Protein AF-A0A497AXS8-F1 (afdb_monomer_lite)

pLDDT: mean 79.65, std 16.31, range [33.72, 94.5]

Structure (mmCIF, N/CA/C/O backbone):
data_AF-A0A497AXS8-F1
#
_entry.id   AF-A0A497AXS8-F1
#
loop_
_atom_site.group_PDB
_atom_site.id
_atom_site.type_symbol
_atom_site.label_atom_id
_atom_site.label_alt_id
_atom_site.label_comp_id
_atom_site.label_asym_id
_atom_site.label_entity_id
_atom_site.label_seq_id
_atom_site.pdbx_PDB_ins_code
_atom_site.Cartn_x
_atom_site.Cartn_y
_atom_site.Cartn_z
_atom_site.occupancy
_atom_site.B_iso_or_equiv
_atom_site.auth_seq_id
_atom_site.auth_comp_id
_atom_site.auth_asym_id
_atom_site.auth_atom_id
_atom_site.pdbx_PDB_model_num
ATOM 1 N N . MET A 1 1 ? 40.789 9.519 -22.328 1.00 43.66 1 MET A N 1
ATOM 2 C CA . MET A 1 1 ? 39.537 8.847 -22.750 1.00 43.66 1 MET A CA 1
ATOM 3 C C . MET A 1 1 ? 38.438 9.885 -22.943 1.00 43.66 1 MET A C 1
ATOM 5 O O . MET A 1 1 ? 37.847 10.354 -21.977 1.00 43.66 1 MET A O 1
ATOM 9 N N . THR A 1 2 ? 38.203 10.305 -24.181 1.00 44.12 2 THR A N 1
ATOM 10 C CA . THR A 1 2 ? 37.158 11.268 -24.549 1.00 44.12 2 THR A CA 1
ATOM 11 C C . THR A 1 2 ? 35.790 10.589 -24.477 1.00 44.12 2 THR A C 1
ATOM 13 O O . THR A 1 2 ? 35.468 9.726 -25.287 1.00 44.12 2 THR A O 1
ATOM 16 N N . ARG A 1 3 ? 34.969 10.956 -23.481 1.00 56.41 3 ARG A N 1
ATOM 17 C CA . ARG A 1 3 ? 33.565 10.522 -23.398 1.00 56.41 3 ARG A CA 1
ATOM 18 C C . ARG A 1 3 ? 32.815 11.052 -24.622 1.00 56.41 3 ARG A C 1
ATOM 20 O O . ARG A 1 3 ? 32.498 12.239 -24.689 1.00 56.41 3 ARG A O 1
ATOM 27 N N . THR A 1 4 ? 32.515 10.184 -25.580 1.00 59.28 4 THR A N 1
ATOM 28 C CA . THR A 1 4 ? 31.665 10.496 -26.732 1.00 59.28 4 THR A CA 1
ATOM 29 C C . THR A 1 4 ? 30.279 10.922 -26.238 1.00 59.28 4 THR A C 1
ATOM 31 O O . THR A 1 4 ? 29.522 10.145 -25.652 1.00 59.28 4 THR A O 1
ATOM 34 N N . ARG A 1 5 ? 29.940 12.205 -26.425 1.00 69.69 5 ARG A N 1
ATOM 35 C CA . ARG A 1 5 ? 28.623 12.752 -26.073 1.00 69.69 5 ARG A CA 1
ATOM 36 C C . ARG A 1 5 ? 27.570 12.128 -26.988 1.00 69.69 5 ARG A C 1
ATOM 38 O O . ARG A 1 5 ? 27.456 12.483 -28.154 1.00 69.69 5 ARG A O 1
ATOM 45 N N . ILE A 1 6 ? 26.764 11.222 -26.442 1.00 76.38 6 ILE A N 1
ATOM 46 C CA . ILE A 1 6 ? 25.597 10.670 -27.142 1.00 76.38 6 ILE A CA 1
ATOM 47 C C . ILE A 1 6 ? 24.631 11.815 -27.494 1.00 76.38 6 ILE A C 1
ATOM 49 O O . ILE A 1 6 ? 24.195 12.558 -26.605 1.00 76.38 6 ILE A O 1
ATOM 53 N N . PHE A 1 7 ? 24.263 11.920 -28.773 1.00 79.56 7 PHE A N 1
ATOM 54 C CA . PHE A 1 7 ? 23.340 12.935 -29.287 1.00 79.56 7 PHE A CA 1
ATOM 55 C C . PHE A 1 7 ? 21.954 12.872 -28.622 1.00 79.56 7 PHE A C 1
ATOM 57 O O . PHE A 1 7 ? 21.395 11.797 -28.392 1.00 79.56 7 PHE A O 1
ATOM 64 N N . LYS A 1 8 ? 21.349 14.045 -28.378 1.00 80.19 8 LYS A N 1
ATOM 65 C CA . LYS A 1 8 ? 20.013 14.182 -27.762 1.00 80.19 8 LYS A CA 1
ATOM 66 C C . LYS A 1 8 ? 18.920 13.444 -28.551 1.00 80.19 8 LYS A C 1
ATOM 68 O O . LYS A 1 8 ? 18.103 12.755 -27.954 1.00 80.19 8 LYS A O 1
ATOM 73 N N . LYS A 1 9 ? 18.974 13.484 -29.888 1.00 83.12 9 LYS A N 1
ATOM 74 C CA . LYS A 1 9 ? 18.029 12.779 -30.776 1.00 83.12 9 LYS A CA 1
ATOM 75 C C . LYS A 1 9 ? 18.037 11.260 -30.561 1.00 83.12 9 LYS A C 1
ATOM 77 O O . LYS A 1 9 ? 16.978 10.636 -30.537 1.00 83.12 9 LYS A O 1
ATOM 82 N N . THR A 1 10 ? 19.219 10.671 -30.376 1.00 80.75 10 THR A N 1
ATOM 83 C CA . THR A 1 10 ? 19.378 9.232 -30.110 1.00 80.75 10 THR A CA 1
ATOM 84 C C . THR A 1 10 ? 18.786 8.863 -28.754 1.00 80.75 10 THR A C 1
ATOM 86 O O . THR A 1 10 ? 18.056 7.880 -28.645 1.00 80.75 10 THR A O 1
ATOM 89 N N . LYS A 1 11 ? 19.024 9.704 -27.742 1.00 77.44 11 LYS A N 1
ATOM 90 C CA . LYS A 1 11 ? 18.445 9.558 -26.403 1.00 77.44 11 LYS A CA 1
ATOM 91 C C . LYS A 1 11 ? 16.908 9.612 -26.446 1.00 77.44 11 LYS A C 1
ATOM 93 O O . LYS A 1 11 ? 16.247 8.690 -25.970 1.00 77.44 11 LYS A O 1
ATOM 98 N N . ASP A 1 12 ? 16.337 10.610 -27.119 1.00 79.81 12 ASP A N 1
ATOM 99 C CA . ASP A 1 12 ? 14.883 10.764 -27.241 1.00 79.81 12 ASP A CA 1
ATOM 100 C C . ASP A 1 12 ? 14.224 9.608 -28.011 1.00 79.81 12 ASP A C 1
ATOM 102 O O . ASP A 1 12 ? 13.142 9.146 -27.632 1.00 79.81 12 ASP A O 1
ATOM 106 N N . ARG A 1 13 ? 14.873 9.104 -29.072 1.00 82.00 13 ARG A N 1
ATOM 107 C CA . ARG A 1 13 ? 14.398 7.926 -29.815 1.00 82.00 13 ARG A CA 1
ATOM 108 C C . ARG A 1 13 ? 14.389 6.689 -28.918 1.00 82.00 13 ARG A C 1
ATOM 110 O O . ARG A 1 13 ? 13.362 6.022 -28.840 1.00 82.00 13 ARG A O 1
ATOM 117 N N . PHE A 1 14 ? 15.478 6.438 -28.190 1.00 80.31 14 PHE A N 1
ATOM 118 C CA . PHE A 1 14 ? 15.569 5.331 -27.236 1.00 80.31 14 PHE A CA 1
ATOM 119 C C . PHE A 1 14 ? 14.463 5.403 -26.173 1.00 80.31 14 PHE A C 1
ATOM 121 O O . PHE A 1 14 ? 13.763 4.421 -25.938 1.00 80.31 14 PHE A O 1
ATOM 128 N N . ARG A 1 15 ? 14.217 6.589 -25.599 1.00 76.25 15 ARG A N 1
ATOM 129 C CA . ARG A 1 15 ? 13.142 6.811 -24.618 1.00 76.25 15 ARG A CA 1
ATOM 130 C C . ARG A 1 15 ? 11.762 6.472 -25.177 1.00 76.25 15 ARG A C 1
ATOM 132 O O . ARG A 1 15 ? 10.964 5.838 -24.490 1.00 76.25 15 ARG A O 1
ATOM 139 N N . LYS A 1 16 ? 11.452 6.930 -26.394 1.00 81.38 16 LYS A N 1
ATOM 140 C CA . LYS A 1 16 ? 10.156 6.660 -27.036 1.00 81.38 16 LYS A CA 1
ATOM 141 C C . LYS A 1 16 ? 9.977 5.169 -27.307 1.00 81.38 16 LYS A C 1
ATOM 143 O O . LYS A 1 16 ? 8.912 4.644 -26.997 1.00 81.38 16 LYS A O 1
ATOM 148 N N . SER A 1 17 ? 11.010 4.501 -27.818 1.00 80.81 17 SER A N 1
ATOM 149 C CA . SER A 1 17 ? 10.977 3.058 -28.062 1.00 80.81 17 SER A CA 1
ATOM 150 C C . SER A 1 17 ? 10.781 2.275 -26.766 1.00 80.81 17 SER A C 1
ATOM 152 O O . SER A 1 17 ? 9.854 1.480 -26.682 1.00 80.81 17 SER A O 1
ATOM 154 N N . MET A 1 18 ? 11.560 2.562 -25.718 1.00 77.38 18 MET A N 1
ATOM 155 C CA . MET A 1 18 ? 11.429 1.859 -24.438 1.00 77.38 18 MET A CA 1
ATOM 156 C C . MET A 1 18 ? 10.066 2.067 -23.779 1.00 77.38 18 MET A C 1
ATOM 158 O O . MET A 1 18 ? 9.506 1.125 -23.234 1.00 77.38 18 MET A O 1
ATOM 162 N N . ARG A 1 19 ? 9.494 3.274 -23.855 1.00 77.44 19 ARG A N 1
ATOM 163 C CA . ARG A 1 19 ? 8.142 3.528 -23.335 1.00 77.44 19 ARG A CA 1
ATOM 164 C C . ARG A 1 19 ? 7.066 2.746 -24.070 1.00 77.44 19 ARG A C 1
ATOM 166 O O . ARG A 1 19 ? 6.127 2.302 -23.425 1.00 77.44 19 ARG A O 1
ATOM 173 N N . ARG A 1 20 ? 7.189 2.607 -25.394 1.00 81.88 20 ARG A N 1
ATOM 174 C CA . ARG A 1 20 ? 6.278 1.762 -26.176 1.00 81.88 20 ARG A CA 1
ATOM 175 C C . ARG A 1 20 ? 6.408 0.311 -25.744 1.00 81.88 20 ARG A C 1
ATOM 177 O O . ARG A 1 20 ? 5.415 -0.264 -25.346 1.00 81.88 20 ARG A O 1
ATOM 184 N N . VAL A 1 21 ? 7.630 -0.215 -25.665 1.00 80.50 21 VAL A N 1
ATOM 185 C CA . VAL A 1 21 ? 7.880 -1.593 -25.209 1.00 80.50 21 VAL A CA 1
ATOM 186 C C . VAL A 1 21 ? 7.291 -1.850 -23.823 1.00 80.50 21 VAL A C 1
ATOM 188 O O . VAL A 1 21 ? 6.588 -2.836 -23.638 1.00 80.50 21 VAL A O 1
ATOM 191 N N . VAL A 1 22 ? 7.538 -0.957 -22.856 1.00 76.25 22 VAL A N 1
ATOM 192 C CA . VAL A 1 22 ? 6.956 -1.093 -21.515 1.00 76.25 22 VAL A CA 1
ATOM 193 C C . VAL A 1 22 ? 5.438 -1.055 -21.602 1.00 76.25 22 VAL A C 1
ATOM 195 O O . VAL A 1 22 ? 4.809 -1.931 -21.043 1.00 76.25 22 VAL A O 1
ATOM 198 N N . LYS A 1 23 ? 4.836 -0.109 -22.328 1.00 79.88 23 LYS A N 1
ATOM 199 C CA . LYS A 1 23 ? 3.376 -0.011 -22.434 1.00 79.88 23 LYS A CA 1
ATOM 200 C C . LYS A 1 23 ? 2.746 -1.240 -23.104 1.00 79.88 23 LYS A C 1
ATOM 202 O O . LYS A 1 23 ? 1.756 -1.752 -22.597 1.00 79.88 23 LYS A O 1
ATOM 207 N N . ASP A 1 24 ? 3.331 -1.712 -24.197 1.00 83.69 24 ASP A N 1
ATOM 208 C CA . ASP A 1 24 ? 2.753 -2.750 -25.053 1.00 83.69 24 ASP A CA 1
ATOM 209 C C . ASP A 1 24 ? 2.932 -4.158 -24.458 1.00 83.69 24 ASP A C 1
ATOM 211 O O . ASP A 1 24 ? 2.075 -5.014 -24.646 1.00 83.69 24 ASP A O 1
ATOM 215 N N . LEU A 1 25 ? 4.019 -4.396 -23.710 1.00 84.94 25 LEU A N 1
ATOM 216 C CA . LEU A 1 25 ? 4.318 -5.689 -23.072 1.00 84.94 25 LEU A CA 1
ATOM 217 C C . LEU A 1 25 ? 4.070 -5.698 -21.554 1.00 84.94 25 LEU A C 1
ATOM 219 O O . LEU A 1 25 ? 4.335 -6.702 -20.888 1.00 84.94 25 LEU A O 1
ATOM 223 N N . SER A 1 26 ? 3.609 -4.582 -20.981 1.00 87.06 26 SER A N 1
ATOM 224 C CA . SER A 1 26 ? 3.331 -4.501 -19.545 1.00 87.06 26 SER A CA 1
ATOM 225 C C . SER A 1 26 ? 2.125 -5.325 -19.127 1.00 87.06 26 SER A C 1
ATOM 227 O O . SER A 1 26 ? 1.142 -5.476 -19.849 1.00 87.06 26 SER A O 1
ATOM 229 N N . ARG A 1 27 ? 2.193 -5.786 -17.882 1.00 88.69 27 ARG A N 1
ATOM 230 C CA . ARG A 1 27 ? 1.077 -6.327 -17.117 1.00 88.69 27 ARG A CA 1
ATOM 231 C C . ARG A 1 27 ? 0.773 -5.383 -15.962 1.00 88.69 27 ARG A C 1
ATOM 233 O O . ARG A 1 27 ? 1.661 -4.684 -15.464 1.00 88.69 27 ARG A O 1
ATOM 240 N N . ARG A 1 28 ? -0.487 -5.368 -15.527 1.00 90.50 28 ARG A N 1
ATOM 241 C CA . ARG A 1 28 ? -0.906 -4.576 -14.369 1.00 90.50 28 ARG A CA 1
ATOM 242 C C . ARG A 1 28 ? -0.525 -5.316 -13.098 1.00 90.50 28 ARG A C 1
ATOM 244 O O . ARG A 1 28 ? -1.037 -6.392 -12.824 1.00 90.50 28 ARG A O 1
ATOM 251 N N . VAL A 1 29 ? 0.347 -4.698 -12.321 1.00 91.62 29 VAL A N 1
ATOM 252 C CA . VAL A 1 29 ? 0.826 -5.195 -11.037 1.00 91.62 29 VAL A CA 1
ATOM 253 C C . VAL A 1 29 ? 0.241 -4.332 -9.927 1.00 91.62 29 VAL A C 1
ATOM 255 O O . VAL A 1 29 ? 0.166 -3.102 -10.058 1.00 91.62 29 VAL A O 1
ATOM 258 N N . LEU A 1 30 ? -0.194 -4.958 -8.837 1.00 93.38 30 LEU A N 1
ATOM 259 C CA . LEU A 1 30 ? -0.782 -4.247 -7.712 1.00 93.38 30 LEU A CA 1
ATOM 260 C C . LEU A 1 30 ? 0.282 -4.001 -6.644 1.00 93.38 30 LEU A C 1
ATOM 262 O O . LEU A 1 30 ? 0.835 -4.926 -6.063 1.00 93.38 30 LEU A O 1
ATOM 266 N N . VAL A 1 31 ? 0.578 -2.731 -6.380 1.00 93.12 31 VAL A N 1
ATOM 267 C CA . VAL A 1 31 ? 1.572 -2.341 -5.376 1.00 93.12 31 VAL A CA 1
ATOM 268 C C . VAL A 1 31 ? 0.862 -1.877 -4.115 1.00 93.12 31 VAL A C 1
ATOM 270 O O . VAL A 1 31 ? 0.089 -0.908 -4.155 1.00 93.12 31 VAL A O 1
ATOM 273 N N . TYR A 1 32 ? 1.150 -2.535 -2.994 1.00 92.44 32 TYR A N 1
ATOM 274 C CA . TYR A 1 32 ? 0.626 -2.175 -1.684 1.00 92.44 32 TYR A CA 1
ATOM 275 C C . TYR A 1 32 ? 1.615 -1.255 -0.976 1.00 92.44 32 TYR A C 1
ATOM 277 O O . TYR A 1 32 ? 2.780 -1.588 -0.763 1.00 92.44 32 TYR A O 1
ATOM 285 N N . LYS A 1 33 ? 1.158 -0.050 -0.639 1.00 89.38 33 LYS A N 1
ATOM 286 C CA . LYS A 1 33 ? 1.937 0.904 0.152 1.00 89.38 33 LYS A CA 1
ATOM 287 C C . LYS A 1 33 ? 1.765 0.611 1.633 1.00 89.38 33 LYS A C 1
ATOM 289 O O . LYS A 1 33 ? 0.752 0.034 2.024 1.00 89.38 33 LYS A O 1
ATOM 294 N N . GLN A 1 34 ? 2.672 1.163 2.435 1.00 86.25 34 GLN A N 1
ATOM 295 C CA . GLN A 1 34 ? 2.477 1.238 3.879 1.00 86.25 34 GLN A CA 1
ATOM 296 C C . GLN A 1 34 ? 1.069 1.770 4.215 1.00 86.25 34 GLN A C 1
ATOM 298 O O . GLN A 1 34 ? 0.639 2.793 3.650 1.00 86.25 34 GLN A O 1
ATOM 303 N N . PRO A 1 35 ? 0.326 1.072 5.092 1.00 86.88 35 PRO A N 1
ATOM 304 C CA . PRO A 1 35 ? -1.014 1.480 5.471 1.00 86.88 35 PRO A CA 1
ATOM 305 C C . PRO A 1 35 ? -0.958 2.820 6.201 1.00 86.88 35 PRO A C 1
ATOM 307 O O . PRO A 1 35 ? -0.055 3.084 6.996 1.00 86.88 35 PRO A O 1
ATOM 310 N N . ILE A 1 36 ? -1.951 3.675 5.954 1.00 87.25 36 ILE A N 1
ATOM 311 C CA . ILE A 1 36 ? -2.109 4.871 6.781 1.00 87.25 36 ILE A CA 1
ATOM 312 C C . ILE A 1 36 ? -2.771 4.429 8.076 1.00 87.25 36 ILE A C 1
ATOM 314 O O . ILE A 1 36 ? -3.859 3.850 8.059 1.00 87.25 36 ILE A O 1
ATOM 318 N N . ARG A 1 37 ? -2.106 4.733 9.187 1.00 89.06 37 ARG A N 1
ATOM 319 C CA . ARG A 1 37 ? -2.655 4.580 10.528 1.00 89.06 37 ARG A CA 1
ATOM 320 C C . ARG A 1 37 ? -3.305 5.891 10.929 1.00 89.06 37 ARG A C 1
ATOM 322 O O . ARG A 1 37 ? -2.634 6.916 11.001 1.00 89.06 37 ARG A O 1
ATOM 329 N N . GLN A 1 38 ? -4.608 5.854 11.161 1.00 90.75 38 GLN A N 1
ATOM 330 C CA . GLN A 1 38 ? -5.338 6.964 11.762 1.00 90.75 38 GLN A CA 1
ATOM 331 C C . GLN A 1 38 ? -5.787 6.542 13.151 1.00 90.75 38 GLN A C 1
ATOM 333 O O . GLN A 1 38 ? -6.188 5.395 13.352 1.00 90.75 38 GLN A O 1
ATOM 338 N N . GLU A 1 39 ? -5.715 7.448 14.121 1.00 90.50 39 GLU A N 1
ATOM 339 C CA . GLU A 1 39 ? -6.273 7.165 15.439 1.00 90.50 39 GLU A CA 1
ATOM 340 C C . GLU A 1 39 ? -7.766 6.860 15.324 1.00 90.50 39 GLU A C 1
ATOM 342 O O . GLU A 1 39 ? -8.496 7.477 14.544 1.00 90.50 39 GLU A O 1
ATOM 347 N N . CYS A 1 40 ? -8.225 5.886 16.106 1.00 91.50 40 CYS A N 1
ATOM 348 C CA . CYS A 1 40 ? -9.632 5.542 16.130 1.00 91.50 40 CYS A CA 1
ATOM 349 C C . CYS A 1 40 ? -10.445 6.747 16.632 1.00 91.50 40 CYS A C 1
ATOM 351 O O . CYS A 1 40 ? -10.173 7.248 17.727 1.00 91.50 40 CYS A O 1
ATOM 353 N N . PRO A 1 41 ? -11.483 7.183 15.896 1.00 91.38 41 PRO A N 1
ATOM 354 C CA . PRO A 1 41 ? -12.309 8.307 16.322 1.00 91.38 41 PRO A CA 1
ATOM 355 C C . PRO A 1 41 ? -13.136 7.981 17.572 1.00 91.38 41 PRO A C 1
ATOM 357 O O . PRO A 1 41 ? -13.636 8.888 18.224 1.00 91.38 41 PRO A O 1
ATOM 360 N N . ASN A 1 42 ? -13.291 6.700 17.915 1.00 92.94 42 ASN A N 1
ATOM 361 C CA . ASN A 1 42 ? -14.217 6.236 18.944 1.00 92.94 42 ASN A CA 1
ATOM 362 C C . ASN A 1 42 ? -13.567 5.967 20.314 1.00 92.94 42 ASN A C 1
ATOM 364 O O . ASN A 1 42 ? -14.257 5.922 21.329 1.00 92.94 42 ASN A O 1
ATOM 368 N N . CYS A 1 43 ? -12.249 5.765 20.371 1.00 92.31 43 CYS A N 1
ATOM 369 C CA . CYS A 1 43 ? -11.541 5.436 21.613 1.00 92.31 43 CYS A CA 1
ATOM 370 C C . CYS A 1 43 ? -10.192 6.147 21.697 1.00 92.31 43 CYS A C 1
ATOM 372 O O . CYS A 1 43 ? -9.588 6.470 20.673 1.00 92.31 43 CYS A O 1
ATOM 374 N N . TYR A 1 44 ? -9.678 6.372 22.902 1.00 91.75 44 TYR A N 1
ATOM 375 C CA . TYR A 1 44 ? -8.331 6.928 23.044 1.00 91.75 44 TYR A CA 1
ATOM 376 C C . TYR A 1 44 ? -7.272 5.895 22.649 1.00 91.75 44 TYR A C 1
ATOM 378 O O . TYR A 1 44 ? -7.428 4.693 22.891 1.00 91.75 44 TYR A O 1
ATOM 386 N N . TYR A 1 45 ? -6.220 6.382 21.995 1.00 92.56 45 TYR A N 1
ATOM 387 C CA . TYR A 1 45 ? -5.047 5.594 21.648 1.00 92.56 45 TYR A CA 1
ATOM 388 C C . TYR A 1 45 ? -3.989 5.806 22.726 1.00 92.56 45 TYR A C 1
ATOM 390 O O . TYR A 1 45 ? -3.626 6.943 23.023 1.00 92.56 45 TYR A O 1
ATOM 398 N N . ASP A 1 46 ? -3.524 4.718 23.322 1.00 91.19 46 ASP A N 1
ATOM 399 C CA . ASP A 1 46 ? -2.421 4.741 24.267 1.00 91.19 46 ASP A CA 1
ATOM 400 C C . ASP A 1 46 ? -1.107 4.506 23.517 1.00 91.19 46 ASP A C 1
ATOM 402 O O . ASP A 1 46 ? -0.872 3.444 22.935 1.00 91.19 46 ASP A O 1
ATOM 406 N N . LYS A 1 47 ? -0.239 5.521 23.538 1.00 88.81 47 LYS A N 1
ATOM 407 C CA . LYS A 1 47 ? 1.064 5.486 22.869 1.00 88.81 47 LYS A CA 1
ATOM 408 C C . LYS A 1 47 ? 2.052 4.540 23.553 1.00 88.81 47 LYS A C 1
ATOM 410 O O . LYS A 1 47 ? 2.965 4.079 22.878 1.00 88.81 47 LYS A O 1
ATOM 415 N N . LEU A 1 48 ? 1.880 4.250 24.847 1.00 90.38 48 LEU A N 1
ATOM 416 C CA . LEU A 1 48 ? 2.775 3.364 25.598 1.00 90.38 48 LEU A CA 1
ATOM 417 C C . LEU A 1 48 ? 2.503 1.895 25.269 1.00 90.38 48 LEU A C 1
ATOM 419 O O . LEU A 1 48 ? 3.430 1.136 25.007 1.00 90.38 48 LEU A O 1
ATOM 423 N N . THR A 1 49 ? 1.229 1.497 25.239 1.00 87.25 49 THR A N 1
ATOM 424 C CA . THR A 1 49 ? 0.829 0.111 24.935 1.00 87.25 49 THR A CA 1
ATOM 425 C C . THR A 1 49 ? 0.606 -0.150 23.444 1.00 87.25 49 THR A C 1
ATOM 427 O O . THR A 1 49 ? 0.467 -1.304 23.033 1.00 87.25 49 THR A O 1
ATOM 430 N N . GLY A 1 50 ? 0.551 0.903 22.622 1.00 86.25 50 GLY A N 1
ATOM 431 C CA . GLY A 1 50 ? 0.270 0.812 21.188 1.00 86.25 50 GLY A CA 1
ATOM 432 C C . GLY A 1 50 ? -1.138 0.294 20.879 1.00 86.25 50 GLY A C 1
ATOM 433 O O . GLY A 1 50 ? -1.362 -0.308 19.827 1.00 86.25 50 GLY A O 1
ATOM 434 N N . ARG A 1 51 ? -2.079 0.453 21.817 1.00 89.62 51 ARG A N 1
ATOM 435 C CA . ARG A 1 51 ? -3.438 -0.106 21.758 1.00 89.62 51 ARG A CA 1
ATOM 436 C C . ARG A 1 51 ? -4.483 0.918 22.190 1.00 89.62 51 ARG A C 1
ATOM 438 O O . ARG A 1 51 ? -4.182 2.044 22.572 1.00 89.62 51 ARG A O 1
ATOM 445 N N . SER A 1 52 ? -5.755 0.538 22.091 1.00 91.00 52 SER A N 1
ATOM 446 C CA . SER A 1 52 ? -6.840 1.327 22.675 1.00 91.00 52 SER A CA 1
ATOM 447 C C . SER A 1 52 ? -6.762 1.305 24.203 1.00 91.00 52 SER A C 1
ATOM 449 O O . SER A 1 52 ? -6.549 0.246 24.787 1.00 9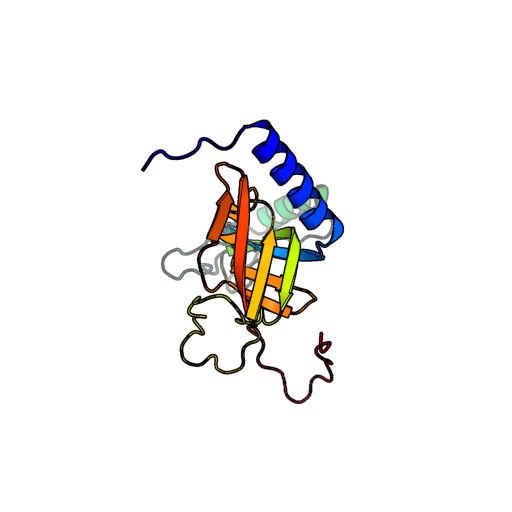1.00 52 SER A O 1
ATOM 451 N N . THR A 1 53 ? -7.059 2.435 24.846 1.00 89.38 53 THR A N 1
ATOM 452 C CA . THR A 1 53 ? -7.226 2.520 26.311 1.00 89.38 53 THR A CA 1
ATOM 453 C C . THR A 1 53 ? -8.451 1.763 26.837 1.00 89.38 53 THR A C 1
ATOM 455 O O . THR A 1 53 ? -8.652 1.684 28.046 1.00 89.38 53 THR A O 1
ATOM 458 N N . GLY A 1 54 ? -9.326 1.271 25.950 1.00 88.00 54 GLY A N 1
ATOM 459 C CA . GLY A 1 54 ? -10.594 0.643 26.327 1.00 88.00 54 GLY A CA 1
ATOM 460 C C . GLY A 1 54 ? -11.632 1.613 26.900 1.00 88.00 54 GLY A C 1
ATOM 461 O O . GLY A 1 54 ? -12.635 1.169 27.458 1.00 88.00 54 GLY A O 1
ATOM 462 N N . LYS A 1 55 ? -11.406 2.926 26.749 1.00 90.00 55 LYS A N 1
ATOM 463 C CA . LYS A 1 55 ? -12.349 3.993 27.104 1.00 90.00 55 LYS A CA 1
ATOM 464 C C . LYS A 1 55 ? -12.889 4.662 25.841 1.00 90.00 55 LYS A C 1
ATOM 466 O O . LYS A 1 55 ? -12.115 4.988 24.929 1.00 90.00 55 LYS A O 1
ATOM 471 N N . CYS A 1 56 ? -14.205 4.854 25.784 1.00 91.44 56 CYS A N 1
ATOM 472 C CA . CYS A 1 56 ? -14.848 5.607 24.712 1.00 91.44 56 CYS A CA 1
ATOM 473 C C . CYS A 1 56 ? -14.515 7.102 24.838 1.00 91.44 56 CYS A C 1
ATOM 475 O O . CYS A 1 56 ? -14.352 7.605 25.948 1.00 91.44 56 CYS A O 1
ATOM 477 N N . ARG A 1 57 ? -14.372 7.793 23.700 1.00 91.56 57 ARG A N 1
ATOM 478 C CA . ARG A 1 57 ? -14.165 9.255 23.660 1.00 91.56 57 ARG A CA 1
ATOM 479 C C . ARG A 1 57 ? -15.460 10.045 23.847 1.00 91.56 57 ARG A C 1
ATOM 481 O O . ARG A 1 57 ? -15.391 11.235 24.115 1.00 91.56 57 ARG A O 1
ATOM 488 N N . TRP A 1 58 ? -16.596 9.387 23.653 1.00 92.50 58 TRP A N 1
ATOM 489 C CA . TRP A 1 58 ? -17.908 10.010 23.544 1.00 92.50 58 TRP A CA 1
ATOM 490 C C . TRP A 1 58 ? -18.802 9.548 24.686 1.00 92.50 58 TRP A C 1
ATOM 492 O O . TRP A 1 58 ? -18.650 8.427 25.189 1.00 92.50 58 TRP A O 1
ATOM 502 N N . THR A 1 59 ? -19.759 10.387 25.062 1.00 92.62 59 THR A N 1
ATOM 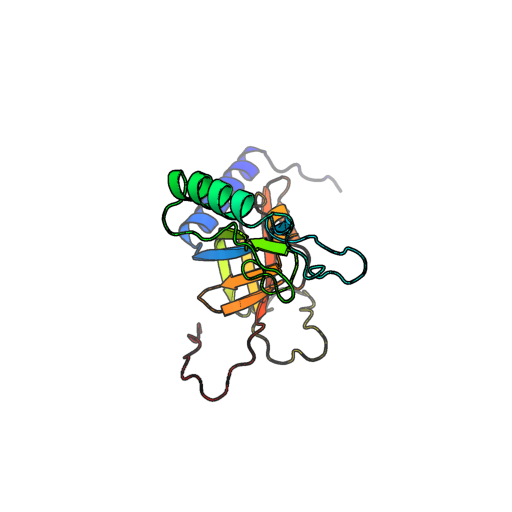503 C CA . THR A 1 59 ? -20.930 9.944 25.828 1.00 92.62 59 THR A CA 1
ATOM 504 C C . THR A 1 59 ? -21.903 9.174 24.924 1.00 92.62 59 THR A C 1
ATOM 506 O O . THR A 1 59 ? -21.684 9.065 23.715 1.00 92.62 59 THR A O 1
ATOM 509 N N . LEU A 1 60 ? -22.944 8.569 25.507 1.00 92.69 60 LEU A N 1
ATOM 510 C CA . LEU A 1 60 ? -23.951 7.825 24.741 1.00 92.69 60 LEU A CA 1
ATOM 511 C C . LEU A 1 60 ? -24.624 8.738 23.702 1.00 92.69 60 LEU A C 1
ATOM 513 O O . LEU A 1 60 ? -24.600 8.429 22.514 1.00 92.69 60 LEU A O 1
ATOM 517 N N . GLU A 1 61 ? -25.113 9.894 24.153 1.00 93.38 61 GLU A N 1
ATOM 518 C CA . GLU A 1 61 ? -25.821 10.890 23.337 1.00 93.38 61 GLU A CA 1
ATOM 519 C C . GLU A 1 61 ? -24.919 11.483 22.244 1.00 93.38 61 GLU A C 1
ATOM 521 O O . GLU A 1 61 ? -25.299 11.543 21.075 1.00 93.38 61 GLU A O 1
ATOM 526 N N . GLU A 1 62 ? -23.676 11.843 22.586 1.00 94.44 62 GLU A N 1
ATOM 527 C CA . GLU A 1 62 ? -22.711 12.376 21.615 1.00 94.44 62 GLU A CA 1
ATOM 528 C C . GLU A 1 62 ? -22.357 11.358 20.527 1.00 94.44 62 GLU A C 1
ATOM 530 O O . GLU A 1 62 ? -22.163 11.724 19.365 1.00 94.44 62 GLU A O 1
ATOM 535 N N . ALA A 1 63 ? -22.224 10.080 20.894 1.00 92.44 63 ALA A N 1
ATOM 536 C CA . ALA A 1 63 ? -21.896 9.032 19.938 1.00 92.44 63 ALA A CA 1
ATOM 537 C C . ALA A 1 63 ? -23.040 8.809 18.945 1.00 92.44 63 ALA A C 1
ATOM 539 O O . ALA A 1 63 ? -22.772 8.649 17.755 1.00 92.44 63 ALA A O 1
ATOM 540 N N . GLU A 1 64 ? -24.286 8.812 19.423 1.00 93.62 64 GLU A N 1
ATOM 541 C CA . GLU A 1 64 ? -25.483 8.675 18.589 1.00 93.62 64 GLU A CA 1
ATOM 542 C C . GLU A 1 64 ? -25.640 9.864 17.644 1.00 93.62 64 GLU A C 1
ATOM 544 O O . GLU A 1 64 ? -25.806 9.667 16.440 1.00 93.62 64 GLU A O 1
ATOM 549 N N . GLN A 1 65 ? -25.476 11.090 18.149 1.00 94.38 65 GLN A N 1
ATOM 550 C CA . GLN A 1 65 ? -25.540 12.292 17.321 1.00 94.38 65 GLN A CA 1
ATOM 551 C C . GLN A 1 65 ? -24.465 12.283 16.225 1.00 94.38 65 GLN A C 1
ATOM 553 O O . GLN A 1 65 ? -24.765 12.500 15.052 1.00 94.38 65 GLN A O 1
ATOM 558 N N . LYS A 1 66 ? -23.211 11.963 16.571 1.00 94.12 66 LYS A N 1
ATOM 559 C CA . LYS A 1 66 ? -22.119 11.890 15.585 1.00 94.12 66 LYS A CA 1
ATOM 560 C C . LYS A 1 66 ? -22.287 10.762 14.585 1.00 94.12 66 LYS A C 1
ATOM 562 O O . LYS A 1 66 ? -21.861 10.894 13.439 1.00 94.12 66 LYS A O 1
ATOM 567 N N . GLN A 1 67 ? -22.864 9.643 15.014 1.00 94.00 67 GLN A N 1
ATOM 568 C CA . GLN A 1 67 ? -23.171 8.545 14.112 1.00 94.00 67 GLN A CA 1
ATOM 569 C C . GLN A 1 67 ? -24.269 8.953 13.126 1.00 94.00 67 GLN A C 1
ATOM 571 O O . GLN A 1 67 ? -24.096 8.723 11.933 1.00 94.00 67 GLN A O 1
ATOM 576 N N . ALA A 1 68 ? -25.320 9.638 13.587 1.00 93.25 68 ALA A N 1
ATOM 577 C CA . ALA A 1 68 ? -26.367 10.174 12.720 1.00 93.25 68 ALA A CA 1
ATOM 578 C C . ALA A 1 68 ? -25.805 11.182 11.700 1.00 93.25 68 ALA A C 1
ATOM 580 O O . ALA A 1 68 ? -26.072 11.067 10.506 1.00 93.25 68 ALA A O 1
ATOM 581 N N . GLU A 1 69 ? -24.950 12.116 12.133 1.00 94.12 69 GLU A N 1
ATOM 582 C CA . GLU A 1 69 ? -24.261 13.059 11.236 1.00 94.12 69 GLU A CA 1
ATOM 583 C C . GLU A 1 69 ? -23.378 12.346 10.198 1.00 94.12 69 GLU A C 1
ATOM 585 O O . GLU A 1 69 ? -23.307 12.757 9.038 1.00 94.12 69 GLU A O 1
ATOM 590 N N . HIS A 1 70 ? -22.695 11.266 10.593 1.00 92.88 70 HIS A N 1
ATOM 591 C CA . HIS A 1 70 ? -21.836 10.497 9.691 1.00 92.88 70 HIS A CA 1
ATOM 592 C C . HIS A 1 70 ? -22.643 9.683 8.677 1.00 92.88 70 HIS A C 1
ATOM 594 O O . HIS A 1 70 ? -22.258 9.633 7.507 1.00 92.88 70 HIS A O 1
ATOM 600 N N . GLU A 1 71 ? -23.775 9.114 9.090 1.00 94.38 71 GLU A N 1
ATOM 601 C CA . GLU A 1 71 ? -24.683 8.353 8.227 1.00 94.38 71 GLU A CA 1
ATOM 602 C C . GLU A 1 71 ? -25.325 9.208 7.134 1.00 94.38 71 GLU A C 1
ATOM 604 O O . GLU A 1 71 ? -25.545 8.699 6.034 1.00 94.38 71 GLU A O 1
ATOM 609 N N . LEU A 1 72 ? -25.536 10.508 7.378 1.00 93.88 72 LEU A N 1
ATOM 610 C CA . LEU A 1 72 ? -25.986 11.443 6.339 1.00 93.88 72 LEU A CA 1
ATOM 611 C C . LEU A 1 72 ? -25.002 11.528 5.161 1.00 93.88 72 LEU A C 1
ATOM 613 O O . LEU A 1 72 ? -25.419 11.749 4.026 1.00 93.88 72 LEU A O 1
ATOM 617 N N . VAL A 1 73 ? -23.700 11.355 5.415 1.00 94.50 73 VAL A N 1
ATOM 618 C CA . VAL A 1 73 ? -22.651 11.420 4.382 1.00 94.50 73 VAL A CA 1
ATOM 619 C C . VAL A 1 73 ? -22.285 10.027 3.857 1.00 94.50 73 VAL A C 1
ATOM 621 O O . VAL A 1 73 ? -22.019 9.861 2.667 1.00 94.50 73 VAL A O 1
ATOM 624 N N . TYR A 1 74 ? -22.253 9.023 4.735 1.00 91.94 74 TYR A N 1
ATOM 625 C CA . TYR A 1 74 ? -21.826 7.655 4.437 1.00 91.94 74 TYR A CA 1
ATOM 626 C C . TYR A 1 74 ? -22.841 6.642 4.992 1.00 91.94 74 TYR A C 1
ATOM 628 O O . TYR A 1 74 ? -22.614 6.059 6.058 1.00 91.94 74 TYR A O 1
ATOM 636 N N . PRO A 1 75 ? -23.954 6.396 4.279 1.00 90.88 75 PRO A N 1
ATOM 637 C CA . PRO A 1 75 ? -25.013 5.524 4.770 1.00 90.88 75 PRO A CA 1
ATOM 638 C C . PRO A 1 75 ? -24.507 4.090 4.993 1.00 90.88 75 PRO A C 1
ATOM 640 O O . PRO A 1 75 ? -23.780 3.530 4.169 1.00 90.88 75 PRO A O 1
ATOM 643 N N . GLY A 1 76 ? -24.891 3.493 6.126 1.00 86.94 76 GLY A N 1
ATOM 644 C CA . GLY A 1 76 ? -24.571 2.105 6.484 1.00 86.94 76 GLY A CA 1
ATOM 645 C C . GLY A 1 76 ? -23.170 1.867 7.063 1.00 86.94 76 GLY A C 1
ATOM 646 O O . GLY A 1 76 ? -22.809 0.717 7.316 1.00 86.94 76 GLY A O 1
ATOM 647 N N . GLN A 1 77 ? -22.365 2.913 7.291 1.00 87.94 77 GLN A N 1
ATOM 648 C CA . GLN A 1 77 ? -21.054 2.783 7.935 1.00 87.94 77 GLN A CA 1
ATOM 649 C C . GLN A 1 77 ? -21.109 3.174 9.413 1.00 87.94 77 GLN A C 1
ATOM 651 O O . GLN A 1 77 ? -21.341 4.329 9.753 1.00 87.94 77 GLN A O 1
ATOM 656 N N . ILE A 1 78 ? -20.803 2.226 10.301 1.00 87.88 78 ILE A N 1
ATOM 657 C CA . ILE A 1 78 ? -20.679 2.502 11.736 1.00 87.88 78 ILE A CA 1
ATOM 658 C C . ILE A 1 78 ? -19.275 3.031 12.021 1.00 87.88 78 ILE A C 1
ATOM 660 O O . ILE A 1 78 ? -18.290 2.297 11.901 1.00 87.88 78 ILE A O 1
ATOM 664 N N . ARG A 1 79 ? -19.178 4.300 12.424 1.00 89.00 79 ARG A N 1
ATOM 665 C CA . ARG A 1 79 ? -17.902 4.963 12.736 1.00 89.00 79 ARG A CA 1
ATOM 666 C C . ARG A 1 79 ? -17.812 5.436 14.182 1.00 89.00 79 ARG A C 1
ATOM 668 O O . ARG A 1 79 ? -16.714 5.447 14.747 1.00 89.00 79 ARG A O 1
ATOM 675 N N . TYR A 1 80 ? -18.946 5.771 14.782 1.00 92.44 80 TYR A N 1
ATOM 676 C CA . TYR A 1 80 ? -19.079 6.204 16.164 1.00 92.44 80 TYR A CA 1
ATOM 677 C C . TYR A 1 80 ? -20.046 5.256 16.867 1.00 92.44 80 TYR A C 1
ATOM 679 O O . TYR A 1 80 ? -21.123 4.957 16.364 1.00 92.44 80 TYR A O 1
ATOM 687 N N . LYS A 1 81 ? -19.630 4.704 18.007 1.00 92.50 81 LYS A N 1
ATOM 688 C CA . LYS A 1 81 ? -20.478 3.806 18.793 1.00 92.50 81 LYS A CA 1
ATOM 689 C C . LYS A 1 81 ? -20.041 3.821 20.242 1.00 92.50 81 LYS A C 1
ATOM 691 O O . LYS A 1 81 ? -18.917 3.415 20.552 1.00 92.50 81 LYS A O 1
ATOM 696 N N . TRP A 1 82 ? -20.937 4.245 21.121 1.00 92.62 82 TRP A N 1
ATOM 697 C CA . TRP A 1 82 ? -20.657 4.269 22.545 1.00 92.62 82 TRP A CA 1
ATOM 698 C C . TRP A 1 82 ? -20.384 2.865 23.095 1.00 92.62 82 TRP A C 1
ATOM 700 O O . TRP A 1 82 ? -20.986 1.872 22.676 1.00 92.62 82 TRP A O 1
ATOM 710 N N . PHE A 1 83 ? -19.452 2.787 24.041 1.00 91.69 83 PHE A N 1
ATOM 711 C CA . PHE A 1 83 ? -19.187 1.584 24.820 1.00 91.69 83 PHE A CA 1
ATOM 712 C C . PHE A 1 83 ? -18.660 1.974 26.202 1.00 91.69 83 PHE A C 1
ATOM 714 O O . PHE A 1 83 ? -17.849 2.889 26.335 1.00 91.69 83 PHE A O 1
ATOM 721 N N . ARG A 1 84 ? -19.113 1.269 27.243 1.00 86.31 84 ARG A N 1
ATOM 722 C CA . ARG A 1 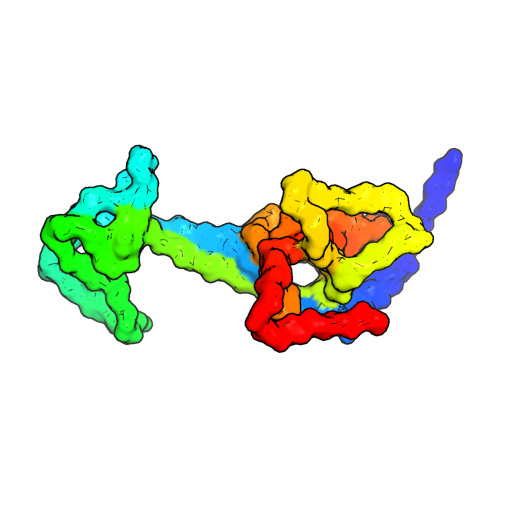84 ? -18.794 1.619 28.633 1.00 86.31 84 ARG A CA 1
ATOM 723 C C . ARG A 1 84 ? -17.365 1.237 29.023 1.00 86.31 84 ARG A C 1
ATOM 725 O O . ARG A 1 84 ? -16.620 2.065 29.534 1.00 86.31 84 ARG A O 1
ATOM 732 N N . VAL A 1 85 ? -16.996 -0.025 28.801 1.00 85.31 85 VAL A N 1
ATOM 733 C CA . VAL A 1 85 ? -15.679 -0.594 29.126 1.00 85.31 85 VAL A CA 1
ATOM 734 C C . VAL A 1 85 ? -15.387 -1.728 28.144 1.00 85.31 85 VAL A C 1
ATOM 736 O O . VAL A 1 85 ? -16.306 -2.427 27.719 1.00 85.31 85 VAL A O 1
ATOM 739 N N . GLY A 1 86 ? -14.118 -1.934 27.793 1.00 87.31 86 GLY A N 1
ATOM 740 C CA . GLY A 1 86 ? -13.671 -3.110 27.043 1.00 87.31 86 GLY A CA 1
ATOM 741 C C . GLY A 1 86 ? -13.120 -2.781 25.659 1.00 87.31 86 GLY A C 1
ATOM 742 O O . GLY A 1 86 ? -12.545 -1.716 25.435 1.00 87.31 86 GLY A O 1
ATOM 743 N N . ARG A 1 87 ? -13.233 -3.725 24.717 1.00 90.25 87 ARG A N 1
ATOM 744 C CA . ARG A 1 87 ? -12.699 -3.539 23.360 1.00 90.25 87 ARG A CA 1
ATOM 745 C C . ARG A 1 87 ? -13.602 -2.597 22.574 1.00 90.25 87 ARG A C 1
ATOM 747 O O . ARG A 1 87 ? -14.790 -2.857 22.420 1.00 90.25 87 ARG A O 1
ATOM 754 N N . CYS A 1 88 ? -13.009 -1.536 22.032 1.00 91.12 88 CYS A N 1
ATOM 755 C CA . CYS A 1 88 ? -13.716 -0.608 21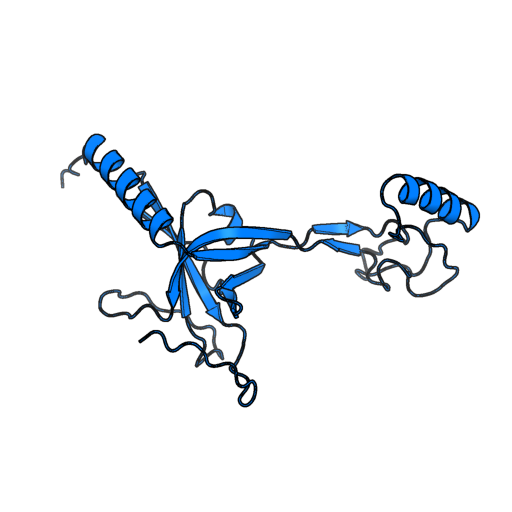.159 1.00 91.12 88 CYS A CA 1
ATOM 756 C C . CYS A 1 88 ? -14.336 -1.363 19.963 1.00 91.12 88 CYS A C 1
ATOM 758 O O . CYS A 1 88 ? -13.600 -2.075 19.276 1.00 91.12 88 CYS A O 1
ATOM 760 N N . PRO A 1 89 ? -15.637 -1.188 19.668 1.00 90.69 89 PRO A N 1
ATOM 761 C CA . PRO A 1 89 ? -16.321 -1.915 18.595 1.00 90.69 89 PRO A CA 1
ATOM 762 C C . PRO A 1 89 ? -15.838 -1.528 17.189 1.00 90.69 89 PRO A C 1
ATOM 764 O O . PRO A 1 89 ? -16.012 -2.297 16.253 1.00 90.69 89 PRO A O 1
ATOM 767 N N . ILE A 1 90 ? -15.206 -0.359 17.042 1.00 91.69 90 ILE A N 1
ATOM 768 C CA . ILE A 1 90 ? -14.770 0.183 15.746 1.00 91.69 90 ILE A CA 1
ATOM 769 C C . ILE A 1 90 ? -13.366 -0.309 15.373 1.00 91.69 90 ILE A C 1
ATOM 771 O O . ILE A 1 90 ? -13.136 -0.791 14.271 1.00 91.69 90 ILE A O 1
ATOM 775 N N . CYS A 1 91 ? -12.407 -0.213 16.299 1.00 91.19 91 CYS A N 1
ATOM 776 C CA . CYS A 1 91 ? -11.017 -0.626 16.057 1.00 91.19 91 CYS A CA 1
ATOM 777 C C . CYS A 1 91 ? -10.660 -1.982 16.684 1.00 91.19 91 CYS A C 1
ATOM 779 O O . CYS A 1 91 ? -9.497 -2.382 16.653 1.00 91.19 91 CYS A O 1
ATOM 781 N N . LEU A 1 92 ? -11.626 -2.665 17.306 1.00 91.62 92 LEU A N 1
ATOM 782 C CA . LEU A 1 92 ? -11.461 -3.965 17.970 1.00 91.62 92 LEU A CA 1
ATOM 783 C C . LEU A 1 92 ? -10.331 -3.980 19.017 1.00 91.62 92 LEU A C 1
ATOM 785 O O . LEU A 1 92 ? -9.652 -4.984 19.215 1.00 91.62 92 LEU A O 1
ATOM 789 N N . GLY A 1 93 ? -10.108 -2.844 19.687 1.00 89.56 93 GLY A N 1
ATOM 790 C CA . GLY A 1 93 ? -9.059 -2.675 20.699 1.00 89.56 93 GLY A CA 1
ATOM 791 C C . GLY A 1 93 ? -7.675 -2.282 20.159 1.00 89.56 93 GLY A C 1
ATOM 792 O O . GLY A 1 93 ? -6.776 -2.028 20.957 1.00 89.56 93 GLY A O 1
ATOM 793 N N . LYS A 1 94 ? -7.492 -2.152 18.837 1.00 90.88 94 LYS A N 1
ATOM 794 C CA . LYS A 1 94 ? -6.219 -1.702 18.239 1.00 90.88 94 LYS A CA 1
ATOM 795 C C . LYS A 1 94 ? -5.914 -0.229 18.518 1.00 90.88 94 LYS A C 1
ATOM 797 O O . LYS A 1 94 ? -4.763 0.175 18.509 1.00 90.88 94 LYS A O 1
ATOM 802 N N . GLY A 1 95 ? -6.943 0.590 18.733 1.00 89.50 95 GLY A N 1
ATOM 803 C CA . GLY A 1 95 ? -6.815 2.036 18.959 1.00 89.50 95 GLY A CA 1
ATOM 804 C C . GLY A 1 95 ? -6.472 2.854 17.705 1.00 89.50 95 GLY A C 1
ATOM 805 O O . GLY A 1 95 ? -6.628 4.071 17.714 1.00 89.50 95 GLY A O 1
ATOM 806 N N . VAL A 1 96 ? -6.123 2.187 16.606 1.00 92.62 96 VAL A N 1
ATOM 807 C CA . VAL A 1 96 ? -5.914 2.768 15.278 1.00 92.62 96 VAL A CA 1
ATOM 808 C C . VAL A 1 96 ? -6.764 2.048 14.237 1.00 92.62 96 VAL A C 1
ATOM 810 O O . VAL A 1 96 ? -7.078 0.864 14.378 1.00 92.62 96 VAL A O 1
ATOM 813 N N . LEU A 1 97 ? -7.131 2.776 13.191 1.00 90.56 97 LEU A N 1
ATOM 814 C CA . LEU A 1 97 ? -7.723 2.253 11.970 1.00 90.56 97 LEU A CA 1
ATOM 815 C C . LEU A 1 97 ? -6.651 2.256 10.881 1.00 90.56 97 LEU A C 1
ATOM 817 O O . LEU A 1 97 ? -6.010 3.277 10.628 1.00 90.56 97 LEU A O 1
ATOM 821 N N . GLU A 1 98 ? -6.442 1.095 10.265 1.00 89.56 98 GLU A N 1
ATOM 822 C CA . GLU A 1 98 ? -5.458 0.911 9.201 1.00 89.56 98 GLU A CA 1
ATOM 823 C C . GLU A 1 98 ? -6.165 0.902 7.850 1.00 89.56 98 GLU A C 1
ATOM 825 O O . GLU A 1 98 ? -6.984 0.028 7.566 1.00 89.56 98 GLU A O 1
ATOM 830 N N . VAL A 1 99 ? -5.832 1.871 6.999 1.00 87.62 99 VAL A N 1
ATOM 831 C CA . VAL A 1 99 ? -6.342 1.925 5.628 1.00 87.62 99 VAL A CA 1
ATOM 832 C C . VAL A 1 99 ? -5.247 1.438 4.689 1.00 87.62 99 VAL A C 1
ATOM 834 O O . VAL A 1 99 ? -4.241 2.125 4.472 1.00 87.62 99 VAL A O 1
ATOM 837 N N . LYS A 1 100 ? -5.445 0.242 4.122 1.00 87.75 100 LYS A N 1
ATOM 838 C CA . LYS A 1 100 ? -4.555 -0.312 3.096 1.00 87.75 100 LYS A CA 1
ATOM 839 C C . LYS A 1 100 ? -4.613 0.566 1.849 1.00 87.75 100 LYS A C 1
ATOM 841 O O . LYS A 1 100 ? -5.687 0.859 1.326 1.00 87.75 100 LYS A O 1
ATOM 846 N N . ARG A 1 101 ? -3.448 0.970 1.344 1.00 89.31 101 ARG A N 1
ATOM 847 C CA . ARG A 1 101 ? -3.337 1.756 0.112 1.00 89.31 101 ARG A CA 1
ATOM 848 C C . ARG A 1 101 ? -2.759 0.890 -0.984 1.00 89.31 101 ARG A C 1
ATOM 850 O O . ARG A 1 101 ? -1.635 0.419 -0.863 1.00 89.31 101 ARG A O 1
ATOM 857 N N . LYS A 1 102 ? -3.498 0.756 -2.079 1.00 91.94 102 LYS A N 1
ATOM 858 C CA . LYS A 1 102 ? -3.062 0.013 -3.259 1.00 91.94 102 LYS A CA 1
ATOM 859 C C . LYS A 1 102 ? -3.018 0.910 -4.488 1.00 91.94 102 LYS A C 1
ATOM 861 O O . LYS A 1 102 ? -3.811 1.846 -4.606 1.00 91.94 102 LYS A O 1
ATOM 866 N N . LYS A 1 103 ? -2.071 0.658 -5.389 1.00 93.19 103 LYS A N 1
ATOM 867 C CA . LYS A 1 103 ? -1.971 1.351 -6.677 1.00 93.19 103 LYS A CA 1
ATOM 868 C C . LYS A 1 103 ? -1.583 0.364 -7.768 1.00 93.19 103 LYS A C 1
ATOM 870 O O . LYS A 1 103 ? -0.641 -0.400 -7.599 1.00 93.19 103 LYS A O 1
ATOM 875 N N . TRP A 1 104 ? -2.288 0.434 -8.890 1.00 92.75 104 TRP A N 1
ATOM 876 C CA . TRP A 1 104 ? -1.936 -0.314 -10.091 1.00 92.75 104 TRP A CA 1
ATOM 877 C C . TRP A 1 104 ? -0.759 0.339 -10.810 1.00 92.75 104 TRP A C 1
ATOM 879 O O . TRP A 1 104 ? -0.734 1.564 -10.986 1.00 92.75 104 TRP A O 1
ATOM 889 N N . VAL A 1 105 ? 0.192 -0.487 -11.227 1.00 92.56 105 VAL A N 1
ATOM 890 C CA . VAL A 1 105 ? 1.375 -0.079 -11.977 1.00 92.56 105 VAL A CA 1
ATOM 891 C C . VAL A 1 105 ? 1.569 -1.009 -13.159 1.00 92.56 105 VAL A C 1
ATOM 893 O O . VAL A 1 105 ? 1.502 -2.224 -13.013 1.00 92.56 105 VAL A O 1
ATOM 896 N N . ASP A 1 106 ? 1.847 -0.425 -14.314 1.00 90.88 106 ASP A N 1
ATOM 897 C CA . ASP A 1 106 ? 2.188 -1.176 -15.512 1.00 90.88 106 ASP A CA 1
ATOM 898 C C . ASP A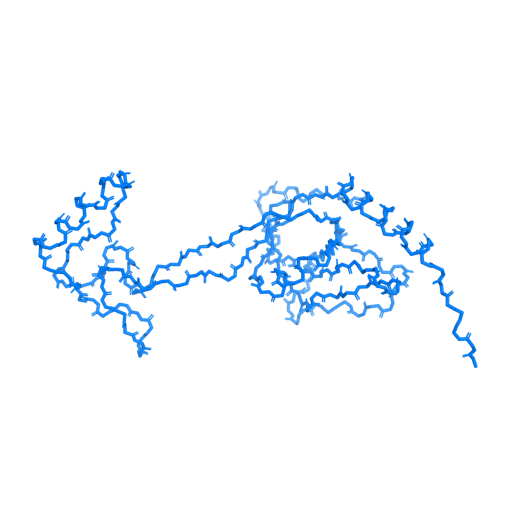 1 106 ? 3.675 -1.551 -15.458 1.00 90.88 106 ASP A C 1
ATOM 900 O O . ASP A 1 106 ? 4.559 -0.683 -15.422 1.00 90.88 106 ASP A O 1
ATOM 904 N N . CYS A 1 107 ? 3.947 -2.852 -15.408 1.00 90.50 107 CYS A N 1
ATOM 905 C CA . CYS A 1 107 ? 5.287 -3.411 -15.289 1.00 90.50 107 CYS A CA 1
ATOM 906 C C . CYS A 1 107 ? 5.489 -4.511 -16.325 1.00 90.50 107 CYS A C 1
ATOM 908 O O . CYS A 1 107 ? 4.623 -5.360 -16.519 1.00 90.50 107 CYS A O 1
ATOM 910 N N . LEU A 1 108 ? 6.665 -4.552 -16.944 1.00 90.00 108 LEU A N 1
ATOM 911 C CA . LEU A 1 108 ? 7.123 -5.767 -17.602 1.00 90.00 108 LEU A CA 1
ATOM 912 C C . LEU A 1 108 ? 7.544 -6.753 -16.509 1.00 90.00 108 LEU A C 1
ATOM 914 O O . LEU A 1 108 ? 8.460 -6.457 -15.739 1.00 90.00 108 LEU A O 1
ATOM 918 N N . VAL A 1 109 ? 6.858 -7.889 -16.442 1.00 88.81 109 VAL A N 1
ATOM 919 C CA . VAL A 1 109 ? 7.077 -8.934 -15.439 1.00 88.81 109 VAL A CA 1
ATOM 920 C C . VAL A 1 109 ? 7.930 -10.034 -16.053 1.00 88.81 109 VAL A C 1
ATOM 922 O O . VAL A 1 109 ? 7.564 -10.590 -17.088 1.00 88.81 109 VAL A O 1
ATOM 925 N N . VAL A 1 110 ? 9.049 -10.354 -15.411 1.00 87.62 110 VAL A N 1
ATOM 926 C CA . VAL A 1 110 ? 9.898 -11.494 -15.763 1.00 87.62 110 VAL A CA 1
ATOM 927 C C . VAL A 1 110 ? 10.030 -12.383 -14.534 1.00 87.62 110 VAL A C 1
ATOM 929 O O . VAL A 1 110 ? 10.636 -11.983 -13.540 1.00 87.62 110 VAL A O 1
ATOM 932 N N . TRP A 1 111 ? 9.438 -13.571 -14.608 1.00 82.50 111 TRP A N 1
ATOM 933 C CA . TRP A 1 111 ? 9.596 -14.622 -13.607 1.00 82.50 111 TRP A CA 1
ATOM 934 C C . TRP A 1 111 ? 10.902 -15.372 -13.854 1.00 82.50 111 TRP A C 1
ATOM 936 O O . TRP A 1 111 ? 11.248 -15.617 -15.006 1.00 82.50 111 TRP A O 1
ATOM 946 N N . ASN A 1 112 ? 11.615 -15.706 -12.778 1.00 79.62 112 ASN A N 1
ATOM 947 C CA . ASN A 1 112 ? 12.888 -16.429 -12.783 1.00 79.62 112 ASN A CA 1
ATOM 948 C C . ASN A 1 112 ? 13.832 -15.950 -13.902 1.00 79.62 112 ASN A C 1
ATOM 950 O O . ASN A 1 112 ? 14.170 -16.731 -14.794 1.00 79.62 112 ASN A O 1
ATOM 954 N N . PRO A 1 113 ? 14.220 -14.657 -13.910 1.00 73.25 113 PRO A N 1
ATOM 955 C CA . PRO A 1 113 ? 15.082 -14.120 -14.956 1.00 73.25 113 PRO A CA 1
ATOM 956 C C . PRO A 1 113 ? 16.371 -14.949 -15.034 1.00 73.25 113 PRO A C 1
ATOM 958 O O . PRO A 1 113 ? 17.163 -14.964 -14.097 1.00 73.25 113 PRO A O 1
ATOM 961 N N . SER A 1 114 ? 16.559 -15.671 -16.142 1.00 64.62 114 SER A N 1
ATOM 962 C CA . SER A 1 114 ? 17.705 -16.562 -16.315 1.00 64.62 114 SER A CA 1
ATOM 963 C C . SER A 1 114 ? 19.001 -15.763 -16.386 1.00 64.62 114 SER A C 1
ATOM 965 O O . SER A 1 114 ? 19.130 -14.861 -17.221 1.00 64.62 114 SER A O 1
ATOM 967 N N . ASP A 1 115 ? 19.983 -16.160 -15.589 1.00 55.62 115 ASP A N 1
ATOM 968 C CA . ASP A 1 115 ? 21.243 -15.444 -15.424 1.00 55.62 115 ASP A CA 1
ATOM 969 C C . ASP A 1 115 ? 22.277 -15.760 -16.522 1.00 55.62 115 ASP A C 1
ATOM 971 O O . ASP A 1 115 ? 23.464 -15.928 -16.270 1.00 55.62 115 ASP A O 1
ATOM 975 N N . ARG A 1 116 ? 21.847 -15.894 -17.787 1.00 45.78 116 ARG A N 1
ATOM 976 C CA . ARG A 1 116 ? 22.757 -16.314 -18.875 1.00 45.78 116 ARG A CA 1
ATOM 977 C C . ARG A 1 116 ? 23.859 -15.293 -19.198 1.00 45.78 116 ARG A C 1
ATOM 979 O O . ARG A 1 116 ? 24.789 -15.642 -19.915 1.00 45.78 116 ARG A O 1
ATOM 986 N N . TYR A 1 117 ? 23.758 -14.053 -18.709 1.00 45.94 117 TYR A N 1
ATOM 987 C CA . TYR A 1 117 ? 24.682 -12.964 -19.057 1.00 45.94 117 TYR A CA 1
ATOM 988 C C . TYR A 1 117 ? 24.958 -11.947 -17.938 1.00 45.94 117 TYR A C 1
ATOM 990 O O . TYR A 1 117 ? 25.662 -10.970 -18.201 1.00 45.94 117 TYR A O 1
ATOM 998 N N . SER A 1 118 ? 24.410 -12.099 -16.727 1.00 48.28 118 SER A N 1
ATOM 999 C CA . SER A 1 118 ? 24.626 -11.117 -15.660 1.00 48.28 118 SER A CA 1
ATOM 1000 C C . SER A 1 118 ? 25.401 -11.738 -14.502 1.00 48.28 118 SER A C 1
ATOM 1002 O O . SER A 1 118 ? 25.113 -12.831 -14.055 1.00 48.28 118 SER A O 1
ATOM 1004 N N . ASN A 1 119 ? 26.440 -11.056 -14.028 1.00 45.47 119 ASN A N 1
ATOM 1005 C CA . ASN A 1 119 ? 27.143 -11.434 -12.798 1.00 45.47 119 ASN A CA 1
ATOM 1006 C C . ASN A 1 119 ? 26.383 -10.884 -11.574 1.00 45.47 119 ASN A C 1
ATOM 1008 O O . ASN A 1 119 ? 26.995 -10.364 -10.639 1.00 45.47 119 ASN A O 1
ATOM 1012 N N . GLU A 1 120 ? 25.049 -10.859 -11.620 1.00 54.78 120 GLU A N 1
ATOM 1013 C CA . GLU A 1 120 ? 24.240 -10.258 -10.565 1.00 54.78 120 GLU A CA 1
ATOM 1014 C C . GLU A 1 120 ? 23.967 -11.295 -9.488 1.00 54.78 120 GLU A C 1
ATOM 1016 O O . GLU A 1 120 ? 23.145 -12.191 -9.644 1.00 54.78 120 GLU A O 1
ATOM 1021 N N . ILE A 1 121 ? 24.666 -11.140 -8.363 1.00 53.31 121 ILE A N 1
ATOM 1022 C CA . ILE A 1 121 ? 24.445 -11.938 -7.160 1.00 53.31 121 ILE A CA 1
ATOM 1023 C C . ILE A 1 121 ? 22.969 -11.823 -6.786 1.00 53.31 121 ILE A C 1
ATOM 1025 O O . ILE A 1 121 ? 22.496 -10.788 -6.306 1.00 53.31 121 ILE A O 1
ATOM 1029 N N . THR A 1 122 ? 22.233 -12.899 -7.031 1.00 54.19 122 THR A N 1
ATOM 1030 C CA . THR A 1 122 ? 20.821 -12.962 -6.704 1.00 54.19 122 THR A CA 1
ATOM 1031 C C . THR A 1 122 ? 20.709 -13.296 -5.225 1.00 54.19 122 THR A C 1
ATOM 1033 O O . THR A 1 122 ? 20.922 -14.430 -4.810 1.00 54.19 122 THR A O 1
ATOM 1036 N N . PHE A 1 123 ? 20.462 -12.277 -4.402 1.00 54.12 123 PHE A N 1
ATOM 1037 C CA . PHE A 1 123 ? 20.393 -12.447 -2.955 1.00 54.12 123 PHE A CA 1
ATOM 1038 C C . PHE A 1 123 ? 19.036 -13.036 -2.559 1.00 54.12 123 PHE A C 1
ATOM 1040 O O . PHE A 1 123 ? 18.033 -12.323 -2.478 1.00 54.12 123 PHE A O 1
ATOM 1047 N N . THR A 1 124 ? 19.005 -14.340 -2.304 1.00 57.97 124 THR A N 1
ATOM 1048 C CA . THR A 1 124 ? 17.937 -14.977 -1.531 1.00 57.97 124 THR A CA 1
ATOM 1049 C C . THR A 1 124 ? 18.247 -14.796 -0.043 1.00 57.97 124 THR A C 1
ATOM 1051 O O . THR A 1 124 ? 19.338 -15.176 0.389 1.00 57.97 124 THR A O 1
ATOM 1054 N N . PRO A 1 125 ? 17.336 -14.224 0.765 1.00 58.84 125 PRO A N 1
ATOM 1055 C CA . PRO A 1 125 ? 17.483 -14.225 2.217 1.00 58.84 125 PRO A CA 1
ATOM 1056 C C . PRO A 1 125 ? 17.791 -15.636 2.749 1.00 58.84 125 PRO A C 1
ATOM 1058 O O . PRO A 1 125 ? 17.244 -16.628 2.259 1.00 58.84 125 PRO A O 1
ATOM 1061 N N . ALA A 1 126 ? 18.637 -15.745 3.775 1.00 53.69 126 ALA A N 1
ATOM 1062 C CA . ALA A 1 126 ? 18.910 -17.030 4.418 1.00 53.69 126 ALA A CA 1
ATOM 1063 C C . ALA A 1 126 ? 17.592 -17.704 4.866 1.00 53.69 126 ALA A C 1
ATOM 1065 O O . ALA A 1 126 ? 16.768 -17.075 5.529 1.00 53.69 126 ALA A O 1
ATOM 1066 N N . GLY A 1 127 ? 17.379 -18.965 4.468 1.00 53.88 127 GLY A N 1
ATOM 1067 C CA . GLY A 1 127 ? 16.151 -19.727 4.752 1.00 53.88 127 GLY A CA 1
ATOM 1068 C C . GLY A 1 127 ? 15.019 -19.599 3.718 1.00 53.88 127 GLY A C 1
ATOM 1069 O O . GLY A 1 127 ? 13.924 -20.099 3.970 1.00 53.88 127 GLY A O 1
ATOM 1070 N N . THR A 1 128 ? 15.262 -18.959 2.566 1.00 56.28 128 THR A N 1
ATOM 1071 C CA . THR A 1 128 ? 14.313 -18.871 1.428 1.00 56.28 128 THR 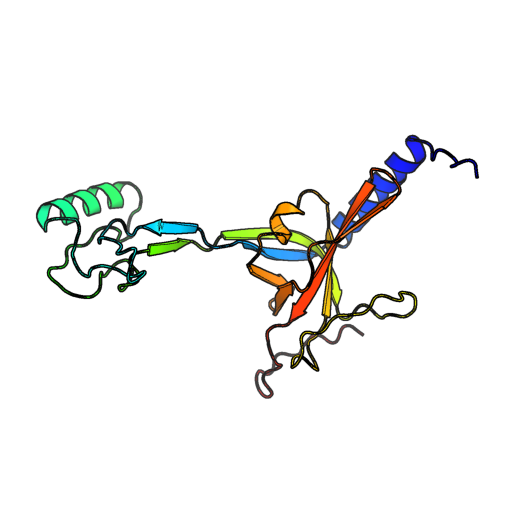A CA 1
ATOM 1072 C C . THR A 1 128 ? 14.800 -19.621 0.183 1.00 56.28 128 THR A C 1
ATOM 1074 O O . THR A 1 128 ? 14.685 -19.150 -0.947 1.00 56.28 128 THR A O 1
ATOM 1077 N N . GLU A 1 129 ? 15.367 -20.810 0.384 1.00 46.81 129 GLU A N 1
ATOM 1078 C CA . GLU A 1 129 ? 15.670 -21.730 -0.716 1.00 46.81 129 GLU A CA 1
ATOM 1079 C C . GLU A 1 129 ? 14.349 -22.182 -1.372 1.00 46.81 129 GLU A C 1
ATOM 1081 O O . GLU A 1 129 ? 13.445 -22.659 -0.686 1.00 46.81 129 GLU A O 1
ATOM 1086 N N . GLY A 1 130 ? 14.204 -21.967 -2.686 1.00 53.62 130 GLY A N 1
ATOM 1087 C CA . GLY A 1 130 ? 13.007 -22.339 -3.458 1.00 53.62 130 GLY A CA 1
ATOM 1088 C C . GLY A 1 130 ? 12.007 -21.212 -3.768 1.00 53.62 130 GLY A C 1
ATOM 1089 O O . GLY A 1 130 ? 11.003 -21.469 -4.428 1.00 53.62 130 GLY A O 1
ATOM 1090 N N . SER A 1 131 ? 12.251 -19.965 -3.348 1.00 62.84 131 SER A N 1
ATOM 1091 C CA . SER A 1 131 ? 11.383 -18.834 -3.718 1.00 62.84 131 SER A CA 1
ATOM 1092 C C . SER A 1 131 ? 11.575 -18.429 -5.184 1.00 62.84 131 SER A C 1
ATOM 1094 O O . SER A 1 131 ? 12.685 -18.110 -5.611 1.00 62.84 131 SER A O 1
ATOM 1096 N N . THR A 1 132 ? 10.484 -18.376 -5.952 1.00 74.38 132 THR A N 1
ATOM 1097 C CA . THR A 1 132 ? 10.503 -17.848 -7.323 1.00 74.38 132 THR A CA 1
ATOM 1098 C C . THR A 1 132 ? 10.825 -16.357 -7.318 1.00 74.38 132 THR A C 1
ATOM 1100 O O . THR A 1 132 ? 10.234 -15.571 -6.569 1.00 74.38 132 THR A O 1
ATOM 1103 N N . LEU A 1 133 ? 11.778 -15.965 -8.158 1.00 82.25 133 LEU A N 1
ATOM 1104 C CA . LEU A 1 133 ? 12.226 -14.585 -8.287 1.00 82.25 133 LEU A CA 1
ATOM 1105 C C . LEU A 1 133 ? 11.372 -13.864 -9.317 1.00 82.25 133 LEU A C 1
ATOM 1107 O O . LEU A 1 133 ? 11.072 -14.405 -10.381 1.00 82.25 133 LEU A O 1
ATOM 1111 N N . VAL A 1 134 ? 11.033 -12.612 -9.037 1.00 86.50 134 VAL A N 1
ATOM 1112 C CA . VAL A 1 134 ? 10.329 -11.752 -9.983 1.00 86.50 134 VAL A CA 1
ATOM 1113 C C . VAL A 1 134 ? 11.117 -10.474 -10.210 1.00 86.50 134 VAL A C 1
ATOM 1115 O O . VAL A 1 134 ? 11.503 -9.772 -9.274 1.00 86.50 134 VAL A O 1
ATOM 1118 N N . GLN A 1 135 ? 11.359 -10.158 -11.477 1.00 88.50 135 GLN A N 1
ATOM 1119 C CA . GLN A 1 135 ? 11.931 -8.889 -11.894 1.00 88.50 135 GLN A CA 1
ATOM 1120 C C . GLN A 1 135 ? 10.858 -8.065 -12.600 1.00 88.50 135 GLN A C 1
ATOM 1122 O O . GLN A 1 135 ? 10.298 -8.467 -13.620 1.00 88.50 135 GLN A O 1
ATOM 1127 N N . LEU A 1 136 ? 10.594 -6.879 -12.061 1.00 90.00 136 LEU A N 1
ATOM 1128 C CA . LEU A 1 136 ? 9.653 -5.911 -12.601 1.00 90.00 136 LEU A CA 1
ATOM 1129 C C . LEU A 1 136 ? 10.432 -4.766 -13.241 1.00 90.00 136 LEU A C 1
ATOM 1131 O O . LEU A 1 136 ? 11.283 -4.150 -12.597 1.00 90.00 136 LEU A O 1
ATOM 1135 N N . LYS A 1 137 ? 10.128 -4.451 -14.502 1.00 89.50 137 LYS A N 1
ATOM 1136 C CA . LYS A 1 137 ? 10.692 -3.286 -15.200 1.00 89.50 137 LYS A CA 1
ATOM 1137 C C . LYS A 1 137 ? 9.592 -2.273 -15.491 1.00 89.50 137 LYS A C 1
ATOM 1139 O O . LYS A 1 137 ? 8.591 -2.607 -16.120 1.00 89.50 137 LYS A O 1
ATOM 1144 N N . THR A 1 138 ? 9.766 -1.034 -15.041 1.00 90.12 138 THR A N 1
ATOM 1145 C CA . THR A 1 138 ? 8.745 0.022 -15.163 1.00 90.12 138 THR A CA 1
ATOM 1146 C C . THR A 1 138 ? 9.360 1.423 -15.291 1.00 90.12 138 THR A C 1
ATOM 1148 O O . THR A 1 138 ? 10.580 1.593 -15.356 1.00 90.12 138 THR A O 1
ATOM 1151 N N . ASP A 1 139 ? 8.511 2.448 -15.367 1.00 86.25 139 ASP A N 1
ATOM 1152 C CA . ASP A 1 139 ? 8.906 3.856 -15.406 1.00 86.25 139 ASP A CA 1
ATOM 1153 C C . ASP A 1 139 ? 9.470 4.334 -14.052 1.00 86.25 139 ASP A C 1
ATOM 1155 O O . ASP A 1 139 ? 8.926 4.052 -12.984 1.00 86.25 139 ASP A O 1
ATOM 1159 N N . ILE A 1 140 ? 10.477 5.212 -14.096 1.00 86.94 140 ILE A N 1
ATOM 1160 C CA . ILE A 1 140 ? 11.125 5.822 -12.910 1.00 86.94 140 ILE A CA 1
ATOM 1161 C C . ILE A 1 140 ? 10.146 6.613 -12.037 1.00 86.94 140 ILE A C 1
ATOM 1163 O O . ILE A 1 140 ? 10.372 6.786 -10.846 1.00 86.94 140 ILE A O 1
ATOM 1167 N N . LYS A 1 141 ? 9.033 7.090 -12.608 1.00 87.50 141 LYS A N 1
ATOM 1168 C CA . LYS A 1 141 ? 8.002 7.847 -11.877 1.00 87.50 141 LYS A CA 1
ATOM 1169 C C . LYS A 1 141 ? 7.407 7.065 -10.695 1.00 87.50 141 LYS A C 1
ATOM 1171 O O . LYS A 1 141 ? 6.752 7.653 -9.842 1.00 87.50 141 LYS A O 1
ATOM 1176 N N . TYR A 1 142 ? 7.607 5.747 -10.662 1.00 90.12 142 TYR A N 1
ATOM 1177 C CA . TYR A 1 142 ? 7.178 4.870 -9.580 1.00 90.12 142 TYR A CA 1
ATOM 1178 C C . TYR A 1 142 ? 8.297 4.527 -8.585 1.00 90.12 142 TYR A C 1
ATOM 1180 O O . TYR A 1 142 ? 8.073 3.704 -7.706 1.00 90.12 142 TYR A O 1
ATOM 1188 N N . PHE A 1 143 ? 9.473 5.157 -8.666 1.00 89.00 143 PHE A N 1
ATOM 1189 C CA . PHE A 1 143 ? 10.589 4.895 -7.750 1.00 89.00 143 PHE A CA 1
ATOM 1190 C C . PHE A 1 143 ? 10.162 5.011 -6.279 1.00 89.00 143 PHE A C 1
ATOM 1192 O O . PHE A 1 143 ? 10.294 4.055 -5.519 1.00 89.00 143 PHE A O 1
ATOM 1199 N N . ASP A 1 144 ? 9.527 6.124 -5.900 1.00 87.88 144 ASP A N 1
ATOM 1200 C CA . ASP A 1 144 ? 9.058 6.343 -4.522 1.00 87.88 144 ASP A CA 1
ATOM 1201 C C . ASP A 1 144 ? 7.935 5.390 -4.102 1.00 87.88 144 ASP A C 1
ATOM 1203 O O . ASP A 1 144 ? 7.722 5.146 -2.912 1.00 87.88 144 ASP A O 1
ATOM 1207 N N . LEU A 1 145 ? 7.197 4.853 -5.077 1.00 90.44 145 LEU A N 1
ATOM 1208 C CA . LEU A 1 145 ? 6.139 3.882 -4.833 1.00 90.44 145 LEU A CA 1
ATOM 1209 C C . LEU A 1 145 ? 6.725 2.525 -4.437 1.00 90.44 145 LEU A C 1
ATOM 1211 O O . LEU A 1 145 ? 6.265 1.954 -3.456 1.00 90.44 145 LEU A O 1
ATOM 1215 N N . PHE A 1 146 ? 7.729 2.046 -5.173 1.00 90.19 146 PHE A N 1
ATOM 1216 C CA . PHE A 1 146 ? 8.407 0.775 -4.897 1.00 90.19 146 PHE A CA 1
ATOM 1217 C C . PHE A 1 146 ? 9.450 0.871 -3.780 1.00 90.19 146 PHE A C 1
ATOM 1219 O O . PHE A 1 146 ? 9.857 -0.142 -3.231 1.00 90.19 146 PHE A O 1
ATOM 1226 N N . LYS A 1 147 ? 9.890 2.078 -3.415 1.00 88.69 147 LYS A N 1
ATOM 1227 C CA . LYS A 1 147 ? 10.739 2.278 -2.235 1.00 88.69 147 LYS A CA 1
ATOM 1228 C C . LYS A 1 147 ? 9.956 2.133 -0.924 1.00 88.69 147 LYS A C 1
ATOM 1230 O O . LYS A 1 147 ? 10.496 1.630 0.051 1.00 88.69 147 LYS A O 1
ATOM 1235 N N . ASN A 1 148 ? 8.699 2.584 -0.902 1.00 86.69 148 ASN A N 1
ATOM 1236 C CA . ASN A 1 148 ? 7.847 2.625 0.297 1.00 86.69 148 ASN A CA 1
ATOM 1237 C C . ASN A 1 148 ? 6.695 1.603 0.255 1.00 86.69 148 ASN A C 1
ATOM 1239 O O . ASN A 1 148 ? 5.659 1.790 0.905 1.00 86.69 148 ASN A O 1
ATOM 1243 N N . CYS A 1 149 ? 6.817 0.569 -0.571 1.00 89.38 149 CYS A N 1
ATOM 1244 C CA . CYS A 1 149 ? 5.835 -0.505 -0.624 1.00 89.38 149 CYS A CA 1
ATOM 1245 C C . CYS A 1 149 ? 6.100 -1.543 0.467 1.00 89.38 149 CYS A C 1
ATOM 1247 O O . CYS A 1 149 ? 7.235 -1.746 0.889 1.00 89.38 149 CYS A O 1
ATOM 1249 N N . GLU A 1 150 ? 5.039 -2.210 0.898 1.00 87.50 150 GLU A N 1
ATOM 1250 C CA . GLU A 1 150 ? 5.115 -3.320 1.846 1.00 87.50 150 GLU A CA 1
ATOM 1251 C C . GLU A 1 150 ? 5.294 -4.650 1.103 1.00 87.50 150 GLU A C 1
ATOM 1253 O O . GLU A 1 150 ? 6.190 -5.432 1.408 1.00 87.50 150 GLU A O 1
ATOM 1258 N N . TYR A 1 151 ? 4.473 -4.864 0.075 1.00 90.62 151 TYR A N 1
ATOM 1259 C CA . TYR A 1 151 ? 4.534 -6.003 -0.834 1.00 90.62 151 TYR A CA 1
ATOM 1260 C C . TYR A 1 151 ? 3.887 -5.636 -2.171 1.00 90.62 151 TYR A C 1
ATOM 1262 O O . TYR A 1 151 ? 3.273 -4.573 -2.345 1.00 90.62 151 TYR A O 1
ATOM 1270 N N . VAL A 1 152 ? 4.062 -6.522 -3.138 1.00 92.06 152 VAL A N 1
ATOM 1271 C CA . VAL A 1 152 ? 3.543 -6.395 -4.492 1.00 92.06 152 VAL A CA 1
ATOM 1272 C C . VAL A 1 152 ? 2.814 -7.680 -4.839 1.00 92.06 152 VAL A C 1
ATOM 1274 O O . VAL A 1 152 ? 3.294 -8.754 -4.520 1.00 92.06 152 VAL A O 1
ATOM 1277 N N . GLU A 1 153 ? 1.673 -7.574 -5.498 1.00 91.62 153 GLU A N 1
ATOM 1278 C CA . GLU A 1 153 ? 0.916 -8.721 -5.986 1.00 91.62 153 GLU A CA 1
ATOM 1279 C C . GLU A 1 153 ? 1.040 -8.770 -7.512 1.00 91.62 153 GLU A C 1
ATOM 1281 O O . GLU A 1 153 ? 0.652 -7.831 -8.223 1.00 91.62 153 GLU A O 1
ATOM 1286 N N . VAL A 1 154 ? 1.647 -9.851 -8.000 1.00 88.69 154 VAL A N 1
ATOM 1287 C CA . VAL A 1 154 ? 1.936 -10.094 -9.416 1.00 88.69 154 VAL A CA 1
ATOM 1288 C C . VAL A 1 154 ? 1.192 -11.354 -9.830 1.00 88.69 154 VAL A C 1
ATOM 1290 O O . VAL A 1 154 ? 1.469 -12.425 -9.306 1.00 88.69 154 VAL A O 1
ATOM 1293 N N . ASP A 1 155 ? 0.247 -11.233 -10.763 1.00 84.62 155 ASP A N 1
ATOM 1294 C CA . ASP A 1 155 ? -0.561 -12.364 -11.246 1.00 84.62 155 ASP A CA 1
ATOM 1295 C C . ASP A 1 155 ? -1.257 -13.159 -10.106 1.00 84.62 155 ASP A C 1
ATOM 1297 O O . ASP A 1 155 ? -1.471 -14.362 -10.221 1.00 84.62 155 ASP A O 1
ATOM 1301 N N . GLY A 1 156 ? -1.615 -12.483 -9.003 1.00 83.50 156 GLY A N 1
ATOM 1302 C CA . GLY A 1 156 ? -2.244 -13.079 -7.813 1.00 83.50 156 GLY A CA 1
ATOM 1303 C C . GLY A 1 156 ? -1.268 -13.637 -6.770 1.00 83.50 156 GLY A C 1
ATOM 1304 O O . GLY A 1 156 ? -1.708 -14.083 -5.717 1.00 83.50 156 GLY A O 1
ATOM 1305 N N . VAL A 1 157 ? 0.042 -13.590 -7.031 1.00 84.88 157 VAL A N 1
ATOM 1306 C CA . VAL A 1 157 ? 1.084 -14.062 -6.108 1.00 84.88 157 VAL A CA 1
ATOM 1307 C C . VAL A 1 157 ? 1.660 -12.890 -5.320 1.00 84.88 157 VAL A C 1
ATOM 1309 O O . VAL A 1 157 ? 2.060 -11.877 -5.904 1.00 84.88 157 VAL A O 1
ATOM 1312 N N . GLU A 1 158 ? 1.742 -13.028 -3.995 1.00 88.75 158 GLU A N 1
ATOM 1313 C CA . GLU A 1 158 ? 2.371 -12.027 -3.135 1.00 88.75 158 GLU A CA 1
ATOM 1314 C C . GLU A 1 158 ? 3.903 -12.116 -3.216 1.00 88.75 158 GLU A C 1
ATOM 1316 O O . GLU A 1 158 ? 4.531 -13.166 -3.047 1.00 88.75 158 GLU A O 1
ATOM 1321 N N . CYS A 1 159 ? 4.530 -10.977 -3.493 1.00 87.81 159 CYS A N 1
ATOM 1322 C CA . CYS A 1 159 ? 5.968 -10.824 -3.622 1.00 87.81 159 CYS A CA 1
ATOM 1323 C C . CYS A 1 159 ? 6.478 -9.738 -2.673 1.00 87.81 159 CYS A C 1
ATOM 1325 O O . CYS A 1 159 ? 5.992 -8.601 -2.665 1.00 87.81 159 CYS A O 1
ATOM 1327 N N . LYS A 1 160 ? 7.526 -10.063 -1.915 1.00 88.75 160 LYS A N 1
ATOM 1328 C CA . LYS A 1 160 ? 8.307 -9.087 -1.148 1.00 88.75 160 LYS A CA 1
ATOM 1329 C C . LYS A 1 160 ? 9.463 -8.580 -1.988 1.00 88.75 160 LYS A C 1
ATOM 1331 O O . LYS A 1 160 ? 10.087 -9.332 -2.729 1.00 88.75 160 LYS A O 1
ATOM 1336 N N . ILE A 1 161 ? 9.760 -7.294 -1.866 1.00 87.88 161 ILE A N 1
ATOM 1337 C CA . ILE A 1 161 ? 10.870 -6.670 -2.586 1.00 87.88 161 ILE A CA 1
ATOM 1338 C C . ILE A 1 161 ? 12.148 -6.877 -1.778 1.00 87.88 161 ILE A C 1
ATOM 1340 O O . ILE A 1 161 ? 12.184 -6.559 -0.592 1.00 87.88 161 ILE A O 1
ATOM 1344 N N . SER A 1 162 ? 13.176 -7.450 -2.408 1.00 79.19 162 SER A N 1
ATOM 1345 C CA . SER A 1 162 ? 14.443 -7.780 -1.740 1.00 79.19 162 SER A CA 1
ATOM 1346 C C . SER A 1 162 ? 15.391 -6.593 -1.662 1.00 79.19 162 SER A C 1
ATOM 1348 O O . SER A 1 162 ? 16.025 -6.380 -0.634 1.00 79.19 162 SER A O 1
ATOM 1350 N N . ASN A 1 163 ? 15.475 -5.815 -2.740 1.00 72.50 163 ASN A N 1
ATOM 1351 C CA . ASN A 1 163 ? 16.439 -4.734 -2.894 1.00 72.50 163 ASN A CA 1
ATOM 1352 C C . ASN A 1 163 ? 15.741 -3.396 -3.140 1.00 72.50 163 ASN A C 1
ATOM 1354 O O . ASN A 1 163 ? 14.655 -3.365 -3.730 1.00 72.50 163 ASN A O 1
ATOM 1358 N N . PRO A 1 164 ? 16.373 -2.267 -2.764 1.00 80.06 164 PRO A N 1
ATOM 1359 C CA . PRO A 1 164 ? 15.891 -0.971 -3.205 1.00 80.06 164 PRO A CA 1
ATOM 1360 C C . PRO A 1 164 ? 15.811 -0.951 -4.742 1.00 80.06 164 PRO A C 1
ATOM 1362 O O . PRO A 1 164 ? 16.687 -1.512 -5.408 1.00 80.06 164 PRO A O 1
ATOM 1365 N N . PRO A 1 165 ? 14.787 -0.304 -5.322 1.00 86.12 165 PRO A N 1
ATOM 1366 C CA . PRO A 1 165 ? 14.634 -0.230 -6.767 1.00 86.12 165 PRO A CA 1
ATOM 1367 C C . PRO A 1 165 ? 15.896 0.308 -7.451 1.00 86.12 165 PRO A C 1
ATOM 1369 O O . PRO A 1 165 ? 16.408 1.369 -7.093 1.00 86.12 165 PRO A O 1
ATOM 1372 N N . ILE A 1 166 ? 16.392 -0.405 -8.460 1.00 83.81 166 ILE A N 1
ATOM 1373 C CA . ILE A 1 166 ? 17.601 -0.036 -9.196 1.00 83.81 166 ILE A CA 1
ATOM 1374 C C . ILE A 1 166 ? 17.197 0.766 -10.426 1.00 83.81 166 ILE A C 1
ATOM 1376 O O . ILE A 1 166 ? 16.362 0.355 -11.230 1.00 83.81 166 ILE A O 1
ATOM 1380 N N . VAL A 1 167 ? 17.822 1.922 -10.607 1.00 82.94 167 VAL A N 1
ATOM 1381 C CA . VAL A 1 167 ? 17.596 2.786 -11.763 1.00 82.94 167 VAL A CA 1
ATOM 1382 C C . VAL A 1 167 ? 18.661 2.467 -12.815 1.00 82.94 167 VAL A C 1
ATOM 1384 O O . VAL A 1 167 ? 19.833 2.775 -12.619 1.00 82.94 167 VAL A O 1
ATOM 1387 N N . ARG A 1 168 ? 18.279 1.846 -13.939 1.00 76.62 168 ARG A N 1
ATOM 1388 C CA . ARG A 1 168 ? 19.201 1.506 -15.042 1.00 76.62 168 ARG A CA 1
ATOM 1389 C C . ARG A 1 168 ? 18.899 2.292 -16.296 1.00 76.62 168 ARG A C 1
ATOM 1391 O O . ARG A 1 168 ? 17.752 2.353 -16.714 1.00 76.62 168 ARG A O 1
ATOM 1398 N N . GLY A 1 169 ? 19.905 2.865 -16.945 1.00 68.38 169 GLY A N 1
ATOM 1399 C CA . GLY A 1 169 ? 19.644 3.696 -18.110 1.00 68.38 169 GLY A CA 1
ATOM 1400 C C . GLY A 1 169 ? 20.866 4.212 -18.843 1.00 68.38 169 GLY A C 1
ATOM 1401 O O . GLY A 1 169 ? 21.982 4.169 -18.336 1.00 68.38 169 GLY A O 1
ATOM 1402 N N . LEU A 1 170 ? 20.621 4.744 -20.041 1.00 63.34 170 LEU A N 1
ATOM 1403 C CA . LEU A 1 170 ? 21.622 5.413 -20.865 1.00 63.34 170 LEU A CA 1
ATOM 1404 C C . LEU A 1 170 ? 21.425 6.934 -20.763 1.00 63.34 170 LEU A C 1
ATOM 1406 O O . LEU A 1 170 ? 20.497 7.504 -21.343 1.00 63.34 170 LEU A O 1
ATOM 1410 N N . GLY A 1 171 ? 22.301 7.617 -20.024 1.00 62.38 171 GLY A N 1
ATOM 1411 C CA . GLY A 1 171 ? 22.163 9.053 -19.752 1.00 62.38 171 GLY A CA 1
ATOM 1412 C C . GLY A 1 171 ? 20.949 9.359 -18.862 1.00 62.38 171 GLY A C 1
ATOM 1413 O O . GLY A 1 171 ? 20.775 8.731 -17.828 1.00 62.38 171 GLY A O 1
ATOM 1414 N N . ASN A 1 172 ? 20.086 10.298 -19.269 1.00 57.03 172 ASN A N 1
ATOM 1415 C CA . ASN A 1 172 ? 18.905 10.723 -18.491 1.00 57.03 172 ASN A CA 1
ATOM 1416 C C . ASN A 1 172 ? 17.666 9.834 -18.731 1.00 57.03 172 ASN A C 1
ATOM 1418 O O . ASN A 1 172 ? 16.539 10.231 -18.426 1.00 57.03 172 ASN A O 1
ATOM 1422 N N . HIS A 1 173 ? 17.833 8.678 -19.376 1.00 60.62 173 HIS A N 1
ATOM 1423 C CA . HIS A 1 173 ? 16.735 7.771 -19.694 1.00 60.62 173 HIS A CA 1
ATOM 1424 C C . HIS A 1 173 ? 16.912 6.485 -18.941 1.00 60.62 173 HIS A C 1
ATOM 1426 O O . HIS A 1 173 ? 17.765 5.673 -19.289 1.00 60.62 173 HIS A O 1
ATOM 1432 N N . THR A 1 174 ? 16.095 6.338 -17.913 1.00 68.75 174 THR A N 1
ATOM 1433 C CA . THR A 1 174 ? 16.224 5.274 -16.945 1.00 68.75 174 THR A CA 1
ATOM 1434 C C . THR A 1 174 ? 14.958 4.416 -16.904 1.00 68.75 174 THR A C 1
ATOM 1436 O O . THR A 1 174 ? 13.839 4.873 -17.128 1.00 68.75 174 THR A O 1
ATOM 1439 N N . LEU A 1 175 ? 15.158 3.125 -16.710 1.00 81.00 175 LEU A N 1
ATOM 1440 C CA . LEU A 1 175 ? 14.164 2.125 -16.386 1.00 81.00 175 LEU A CA 1
ATOM 1441 C C . LEU A 1 175 ? 14.332 1.819 -14.910 1.00 81.00 175 LEU A C 1
ATOM 1443 O O . LEU A 1 175 ? 15.453 1.742 -14.399 1.00 81.00 175 LEU A O 1
ATOM 1447 N N . LEU A 1 176 ? 13.210 1.654 -14.236 1.00 85.31 176 LEU A N 1
ATOM 1448 C CA . LEU A 1 176 ? 13.189 1.171 -12.877 1.00 85.31 176 LEU A CA 1
ATOM 1449 C C . LEU A 1 176 ? 13.162 -0.350 -12.916 1.00 85.31 176 LEU A C 1
ATOM 1451 O O . LEU A 1 176 ? 12.254 -0.921 -13.515 1.00 85.31 176 LEU A O 1
ATOM 1455 N N . ILE A 1 177 ? 14.149 -0.983 -12.296 1.00 87.50 177 ILE A N 1
ATOM 1456 C CA . ILE A 1 177 ? 14.208 -2.425 -12.095 1.00 87.50 177 ILE A CA 1
ATOM 1457 C C . ILE A 1 177 ? 13.936 -2.689 -10.621 1.00 87.50 177 ILE A C 1
ATOM 1459 O O . ILE A 1 177 ? 14.636 -2.176 -9.750 1.00 87.50 177 ILE A O 1
ATOM 1463 N N . VAL A 1 178 ? 12.908 -3.477 -10.349 1.00 87.31 178 VAL A N 1
ATOM 1464 C CA . VAL A 1 178 ? 12.533 -3.900 -9.003 1.00 87.31 178 VAL A CA 1
ATOM 1465 C C . VAL A 1 178 ? 12.637 -5.412 -8.962 1.00 87.31 178 VAL A C 1
ATOM 1467 O O . VAL A 1 178 ? 12.059 -6.087 -9.811 1.00 87.31 178 VAL A O 1
ATOM 1470 N N . THR A 1 179 ? 13.377 -5.932 -7.992 1.00 87.69 179 THR A N 1
ATOM 1471 C CA . THR A 1 179 ? 13.527 -7.373 -7.788 1.00 87.69 179 THR A CA 1
ATOM 1472 C C . THR A 1 179 ? 12.781 -7.764 -6.522 1.00 87.69 179 THR A C 1
ATOM 1474 O O . THR A 1 179 ? 12.923 -7.113 -5.484 1.00 87.69 179 THR A O 1
ATOM 1477 N N . GLY A 1 180 ? 11.973 -8.812 -6.615 1.00 86.75 180 GLY A N 1
ATOM 1478 C CA . GLY A 1 180 ? 11.259 -9.392 -5.491 1.00 86.75 180 GLY A CA 1
ATOM 1479 C C . GLY A 1 180 ? 11.304 -10.913 -5.504 1.00 86.75 180 GLY A C 1
ATOM 1480 O O . GLY A 1 180 ? 11.755 -11.531 -6.467 1.00 86.75 180 GLY A O 1
ATOM 1481 N N . PHE A 1 181 ? 10.834 -11.500 -4.416 1.00 85.88 181 PHE A N 1
ATOM 1482 C CA . PHE A 1 181 ? 10.717 -12.937 -4.205 1.00 85.88 181 PHE A CA 1
ATOM 1483 C C . PHE A 1 181 ? 9.318 -13.251 -3.685 1.00 85.88 181 PHE A C 1
ATOM 1485 O O . PHE A 1 181 ? 8.712 -12.436 -2.982 1.00 85.88 181 PHE A O 1
ATOM 1492 N N . THR A 1 182 ? 8.797 -14.421 -4.032 1.00 84.38 182 THR A N 1
ATOM 1493 C CA . THR A 1 182 ? 7.486 -14.861 -3.553 1.00 84.38 182 THR A CA 1
ATOM 1494 C C . THR A 1 182 ? 7.515 -15.167 -2.061 1.00 84.38 182 THR A C 1
ATOM 1496 O O . THR A 1 182 ? 8.469 -15.756 -1.544 1.00 84.38 182 THR A O 1
ATOM 1499 N N . THR A 1 183 ? 6.472 -14.734 -1.352 1.00 74.25 183 THR A N 1
ATOM 1500 C CA . THR A 1 183 ? 6.290 -15.035 0.077 1.00 74.25 183 THR A CA 1
ATOM 1501 C C . THR A 1 183 ? 5.581 -16.349 0.322 1.00 74.25 183 THR A C 1
ATOM 1503 O O . THR A 1 183 ? 5.772 -16.951 1.380 1.00 74.25 183 THR A O 1
ATOM 1506 N N . ASP A 1 184 ? 4.786 -16.795 -0.643 1.00 64.06 184 ASP A N 1
ATOM 1507 C CA . ASP A 1 184 ? 4.101 -18.068 -0.557 1.00 64.06 184 ASP A CA 1
ATOM 1508 C C . ASP A 1 184 ? 5.105 -19.196 -0.788 1.00 64.06 184 ASP A C 1
ATOM 1510 O O . ASP A 1 184 ? 5.720 -19.310 -1.851 1.00 64.06 184 ASP A O 1
ATOM 1514 N N . LYS A 1 185 ? 5.274 -20.043 0.233 1.00 54.50 185 LYS A N 1
ATOM 1515 C CA . LYS A 1 185 ? 5.740 -21.410 -0.002 1.00 54.50 185 LYS A CA 1
ATOM 1516 C C . LYS A 1 185 ? 4.638 -22.098 -0.812 1.00 54.50 185 LYS A C 1
ATOM 1518 O O . LYS A 1 185 ? 3.475 -21.938 -0.427 1.00 54.50 185 LYS A O 1
ATOM 1523 N N . PRO A 1 186 ? 4.951 -22.836 -1.890 1.00 48.19 186 PRO A N 1
ATOM 1524 C CA . PRO A 1 186 ? 3.935 -23.624 -2.575 1.00 48.19 186 PRO A CA 1
ATOM 1525 C C . PRO A 1 186 ? 3.238 -24.496 -1.526 1.00 48.19 186 PRO A C 1
ATOM 1527 O O . PRO A 1 186 ? 3.882 -25.258 -0.808 1.00 48.19 186 PRO A O 1
ATOM 1530 N N . LYS A 1 187 ? 1.929 -24.304 -1.339 1.00 42.75 187 LYS A N 1
ATOM 1531 C CA . LYS A 1 187 ? 1.144 -25.199 -0.491 1.00 42.75 187 LYS A CA 1
ATOM 1532 C C . LYS A 1 187 ? 1.013 -26.492 -1.280 1.00 42.75 187 LYS A C 1
ATOM 1534 O O . LYS A 1 187 ? 0.326 -26.488 -2.296 1.00 42.75 187 LYS A O 1
ATOM 1539 N N . ASP A 1 188 ? 1.610 -27.576 -0.793 1.00 45.66 188 ASP A N 1
ATOM 1540 C CA . ASP A 1 188 ? 1.667 -28.895 -1.454 1.00 45.66 188 ASP A CA 1
ATOM 1541 C C . ASP A 1 188 ? 0.299 -29.523 -1.823 1.00 45.66 188 ASP A C 1
ATOM 1543 O O . ASP A 1 188 ? 0.258 -30.634 -2.330 1.00 45.66 188 ASP A O 1
ATOM 1547 N N . ASN A 1 189 ? -0.833 -28.836 -1.615 1.00 39.69 189 ASN A N 1
ATOM 1548 C CA . ASN A 1 189 ? -2.182 -29.335 -1.894 1.00 39.69 189 ASN A CA 1
ATOM 1549 C C . ASN A 1 189 ? -3.189 -28.275 -2.406 1.00 39.69 189 ASN A C 1
ATOM 1551 O O . ASN A 1 189 ? -4.389 -28.540 -2.381 1.00 39.69 189 ASN A O 1
ATOM 1555 N N . SER A 1 190 ? -2.782 -27.075 -2.858 1.00 42.16 190 SER A N 1
ATOM 1556 C CA . SER A 1 190 ? -3.773 -26.051 -3.275 1.00 42.16 190 SER A CA 1
ATOM 1557 C C . SER A 1 190 ? -4.347 -26.228 -4.686 1.00 42.16 190 SER A C 1
ATOM 1559 O O . SER A 1 190 ? -5.273 -25.508 -5.048 1.00 42.16 190 SER A O 1
ATOM 1561 N N . GLY A 1 191 ? -3.845 -27.161 -5.506 1.00 39.66 191 GLY A N 1
ATOM 1562 C CA . GLY A 1 191 ? -4.312 -27.319 -6.894 1.00 39.66 191 GLY A CA 1
ATOM 1563 C C . GLY A 1 191 ? -4.076 -26.081 -7.776 1.00 39.66 191 GLY A C 1
ATOM 1564 O O . GLY A 1 191 ? -4.481 -26.060 -8.941 1.00 39.66 191 GLY A O 1
ATOM 1565 N N . GLU A 1 192 ? -3.398 -25.058 -7.248 1.00 38.50 192 GLU A N 1
ATOM 1566 C CA . GLU A 1 192 ? -2.944 -23.896 -7.990 1.00 38.50 192 GLU A CA 1
ATOM 1567 C C . GLU A 1 192 ? -1.815 -24.356 -8.902 1.00 38.50 192 GLU A C 1
ATOM 1569 O O . GLU A 1 192 ? -0.658 -24.487 -8.506 1.00 38.50 192 GLU A O 1
ATOM 1574 N N . LYS A 1 193 ? -2.169 -24.636 -10.157 1.00 38.50 193 LYS A N 1
ATOM 1575 C CA . LYS A 1 193 ? -1.186 -24.737 -11.227 1.00 38.50 193 LYS A CA 1
ATOM 1576 C C . LYS A 1 193 ? -0.502 -23.376 -11.326 1.00 38.50 193 LYS A C 1
ATOM 1578 O O . LYS A 1 193 ? -1.041 -22.464 -11.956 1.00 38.50 193 LYS A O 1
ATOM 1583 N N . LEU A 1 194 ? 0.679 -23.241 -10.718 1.00 43.97 194 LEU A N 1
ATOM 1584 C CA . LEU A 1 194 ? 1.665 -22.261 -11.160 1.00 43.97 194 LEU A CA 1
ATOM 1585 C C . LEU A 1 194 ? 1.748 -22.444 -12.674 1.00 43.97 194 LEU A C 1
ATOM 1587 O O . LEU A 1 194 ? 2.101 -23.524 -13.146 1.00 43.97 194 LEU A O 1
ATOM 1591 N N . LYS A 1 195 ? 1.300 -21.449 -13.447 1.00 41.41 195 LYS A N 1
ATOM 1592 C CA . LYS A 1 195 ? 1.481 -21.491 -14.897 1.00 41.41 195 LYS A CA 1
ATOM 1593 C C . LYS A 1 195 ? 2.982 -21.581 -15.126 1.00 41.41 195 LYS A C 1
ATOM 1595 O O . LYS A 1 195 ? 3.696 -20.608 -14.894 1.00 41.41 195 LYS A O 1
ATOM 1600 N N . GLU A 1 196 ? 3.442 -22.755 -15.535 1.00 34.78 196 GLU A N 1
ATOM 1601 C CA . GLU A 1 196 ? 4.801 -22.955 -16.007 1.00 34.78 196 GLU A CA 1
ATOM 1602 C C . GLU A 1 196 ? 4.958 -22.121 -17.277 1.00 34.78 196 GLU A C 1
ATOM 1604 O O . GLU A 1 196 ? 4.510 -22.492 -18.361 1.00 34.78 196 GLU A O 1
ATOM 1609 N N . TYR A 1 197 ? 5.530 -20.932 -17.125 1.00 39.91 197 TYR A N 1
ATOM 1610 C CA . TYR A 1 197 ? 6.009 -20.146 -18.248 1.00 39.91 197 TYR A CA 1
ATOM 1611 C C . TYR A 1 197 ? 7.385 -20.712 -18.620 1.00 39.91 197 TYR A C 1
ATOM 1613 O O . TYR A 1 197 ? 8.401 -20.248 -18.101 1.00 39.91 197 TYR A O 1
ATOM 1621 N N . SER A 1 198 ? 7.381 -21.773 -19.434 1.00 33.72 198 SER A N 1
ATOM 1622 C CA . SER A 1 198 ? 8.563 -22.253 -20.165 1.00 33.72 198 SER A CA 1
ATOM 1623 C C . SER A 1 198 ? 8.770 -21.469 -21.459 1.00 33.72 198 SER A C 1
ATOM 1625 O O . SER A 1 198 ? 7.771 -20.944 -22.008 1.00 33.72 198 SER A O 1
#

Radius of gyration: 24.05 Å; chains: 1; bounding box: 66×44×60 Å

Secondary structure (DSSP, 8-state):
-------HHHHHHHHHHHHHHHHHH-EEEEEEEEEEEEE-TTEEEETTTTEEEEEESS-HHHHHHHHHHHHHHSTT-------SSSS-TTTTT-SEEEEEEEEEEEEEEEES---SS------PPTT-TTPPEEEEEEEGGGHHHHHSEEEEEETTEEEEE-SPPEEEEETTEEEEEEEEEE-PPP-TTS--------

Sequence (198 aa):
MTRTRIFKKTKDRFRKSMRRVVKDLSRRVLVYKQPIRQECPNCYYDKLTGRSTGKCRWTLEEAEQKQAEHELVYPGQIRYKWFRVGRCPICLGKGVLEVKRKKWVDCLVVWNPSDRYSNEITFTPAGTEGSTLVQLKTDIKYFDLFKNCEYVEVDGVECKISNPPIVRGLGNHTLLIVTGFTTDKPKDNSGEKLKEYS

Foldseek 3Di:
DDDDDDDPVVQVVVQVVVVCVLVVQWDKKKFKFFWDKDFQQFFAQDPVVQWGPQAGPDDQVRQVVVQVVVCVVVPPDRRGHDDHGDQDPRCRTNRIDTHIDMDIFTWNKDKQPDPPDDPDDPDDDPPPPPWIKIKTKHDCVCLVRLQRTQWMADPNFTWDWDDRWDWDDDPPRTITITMTTTPDDPPPPPPPPPPPPD